Protein AF-A0A8H2SF13-F1 (afdb_monomer_lite)

Organism: Welwitschia mirabilis (NCBI:txid3377)

Sequence (197 aa):
NFRANSLFVLPSNVHLAESEFAAPTFIELIPILMSTTGAFVALAVSIVAQRAFVTSTSGNRLYCFFTKRWFFDQVLNDFLVRPFLRFGYEVSFVILDKGAIEILGPYGISYTLRQLAHMMSQLQSGFVYHYVFAMLLGTTLFVTCLCMWEFRYICWVDYRLCFILIVSSFCMEPSVRGSTGGGLPSVARQATGEAVM

InterPro domains:
  IPR003945 NADH-quinone oxidoreductase, chain 5-like [PTHR42829] (18-143)
  IPR010934 NADH dehydrogenase subunit 5, C-terminal [PF06455] (17-143)

Secondary structure (DSSP, 8-state):
--STTSS---HHHHHHHHHHHTS-HHHHHHHHHHHHHHHHHHHHIIIIIHHHHHHSHHHHHHHHHHHTGGGHHHHHIIIIIHHHHHHHIIIIIIIIIIIIIHHHTHHHHHHHHHHHHHHHHHH----HHHHHHHHHHHHHHHHHHHHHHHHHHHHHHHHHHHHHHHHHHHH-S------------------------

pLDDT: mean 81.36, std 17.38, range [36.56, 97.75]

Structure (mmCIF, N/CA/C/O backbone):
data_AF-A0A8H2SF13-F1
#
_entry.id   AF-A0A8H2SF13-F1
#
loop_
_atom_site.group_PDB
_atom_site.id
_atom_site.type_symbol
_atom_site.label_atom_id
_atom_site.label_alt_id
_atom_site.label_comp_id
_atom_site.label_asym_id
_atom_site.label_entity_id
_atom_site.label_seq_id
_atom_site.pdbx_PDB_ins_code
_atom_site.Cartn_x
_atom_site.Cartn_y
_atom_site.Cartn_z
_atom_site.occupancy
_atom_site.B_iso_or_equiv
_atom_site.auth_seq_id
_atom_site.auth_comp_id
_atom_site.auth_asym_id
_atom_site.auth_atom_id
_atom_site.pdbx_PDB_model_num
ATOM 1 N N . ASN A 1 1 ? -1.771 15.526 74.295 1.00 47.25 1 ASN A N 1
ATOM 2 C CA . ASN A 1 1 ? -1.945 15.509 72.823 1.00 47.25 1 ASN A CA 1
ATOM 3 C C . ASN A 1 1 ? -0.609 15.684 72.109 1.00 47.25 1 ASN A C 1
ATOM 5 O O . ASN A 1 1 ? -0.254 16.793 71.753 1.00 47.25 1 ASN A O 1
ATOM 9 N N . PHE A 1 2 ? 0.147 14.598 71.919 1.00 60.34 2 PHE A N 1
ATOM 10 C CA . PHE A 1 2 ? 1.491 14.628 71.311 1.00 60.34 2 PHE A CA 1
ATOM 11 C C . PHE A 1 2 ? 1.470 14.783 69.774 1.00 60.34 2 PHE A C 1
ATOM 13 O O . PHE A 1 2 ? 2.389 15.350 69.200 1.00 60.34 2 PHE A O 1
ATOM 20 N N . ARG A 1 3 ? 0.397 14.337 69.102 1.00 52.19 3 ARG A N 1
ATOM 21 C CA . ARG A 1 3 ? 0.274 14.359 67.628 1.00 52.19 3 ARG A CA 1
ATOM 22 C C . ARG A 1 3 ? -0.321 15.641 67.032 1.00 52.19 3 ARG A C 1
ATOM 24 O O . ARG A 1 3 ? -0.247 15.828 65.828 1.00 52.19 3 ARG A O 1
ATOM 31 N N . ALA A 1 4 ? -0.917 16.516 67.843 1.00 60.72 4 ALA A N 1
ATOM 32 C CA . ALA A 1 4 ? -1.605 17.707 67.329 1.00 60.72 4 ALA A CA 1
ATOM 33 C C . ALA A 1 4 ? -0.634 18.797 66.833 1.00 60.72 4 ALA A C 1
ATOM 35 O O . ALA A 1 4 ? -0.963 19.524 65.908 1.00 60.72 4 ALA A O 1
ATOM 36 N N . ASN A 1 5 ? 0.577 18.867 67.401 1.00 68.44 5 ASN A N 1
ATOM 37 C CA . ASN A 1 5 ? 1.610 19.840 67.017 1.00 68.44 5 ASN A CA 1
ATOM 38 C C . ASN A 1 5 ? 2.649 19.289 66.023 1.00 68.44 5 ASN A C 1
ATOM 40 O O . ASN A 1 5 ? 3.567 20.013 65.651 1.00 68.44 5 ASN A O 1
ATOM 44 N N . SER A 1 6 ? 2.565 18.014 65.619 1.00 71.25 6 SER A N 1
ATOM 45 C CA . SER A 1 6 ? 3.597 17.394 64.771 1.00 71.25 6 SER A CA 1
ATOM 46 C C . SER A 1 6 ? 3.405 17.643 63.272 1.00 71.25 6 SER A C 1
ATOM 48 O O . SER A 1 6 ? 4.301 17.338 62.492 1.00 71.25 6 SER A O 1
ATOM 50 N N . LEU A 1 7 ? 2.248 18.169 62.857 1.00 69.44 7 LEU A N 1
ATOM 51 C CA . LEU A 1 7 ? 1.954 18.518 61.467 1.00 69.44 7 LEU A CA 1
ATOM 52 C C . LEU A 1 7 ? 1.948 20.041 61.322 1.00 69.44 7 LEU A C 1
ATOM 54 O O . LEU A 1 7 ? 1.006 20.712 61.732 1.00 69.44 7 LEU A O 1
ATOM 58 N N . PHE A 1 8 ? 3.019 20.582 60.744 1.00 75.44 8 PHE A N 1
ATOM 59 C CA . PHE A 1 8 ? 3.106 21.996 60.389 1.00 75.44 8 PHE A CA 1
ATOM 60 C C . PHE A 1 8 ? 2.230 22.267 59.160 1.00 75.44 8 PHE A C 1
ATOM 62 O O . PHE A 1 8 ? 2.541 21.811 58.059 1.00 75.44 8 PHE A O 1
ATOM 69 N N . VAL A 1 9 ? 1.126 22.991 59.345 1.00 75.44 9 VAL A N 1
ATOM 70 C CA . VAL A 1 9 ? 0.238 23.408 58.253 1.00 75.44 9 VAL A CA 1
ATOM 71 C C . VAL A 1 9 ? 0.629 24.820 57.829 1.00 75.44 9 VAL A C 1
ATOM 73 O O . VAL A 1 9 ? 0.609 25.744 58.640 1.00 75.44 9 VAL A O 1
ATOM 76 N N . LEU A 1 10 ? 1.004 24.992 56.557 1.00 78.81 10 LEU A N 1
ATOM 77 C CA . LEU A 1 10 ? 1.272 26.321 56.008 1.00 78.81 10 LEU A CA 1
ATOM 78 C C . LEU A 1 10 ? -0.005 27.186 56.055 1.00 78.81 10 LEU A C 1
ATOM 80 O O . LEU A 1 10 ? -1.087 26.663 55.779 1.00 78.81 10 LEU A O 1
ATOM 84 N N . PRO A 1 11 ? 0.102 28.507 56.299 1.00 77.88 11 PRO A N 1
ATOM 85 C CA . PRO A 1 11 ? -1.049 29.414 56.396 1.00 77.88 11 PRO A CA 1
ATOM 86 C C . PRO A 1 11 ? -1.983 29.380 55.177 1.00 77.88 11 PRO A C 1
ATOM 88 O O . PRO A 1 11 ? -3.186 29.562 55.313 1.00 77.88 11 PRO A O 1
ATOM 91 N N . SER A 1 12 ? -1.446 29.080 53.989 1.00 77.31 12 SER A N 1
ATOM 92 C CA . SER A 1 12 ? -2.217 28.925 52.749 1.00 77.31 12 SER A CA 1
ATOM 93 C C . SER A 1 12 ? -3.228 27.775 52.789 1.00 77.31 12 SER A C 1
ATOM 95 O O . SER A 1 12 ? -4.266 27.845 52.139 1.00 77.31 12 SER A O 1
ATOM 97 N N . ASN A 1 13 ? -2.931 26.712 53.538 1.00 78.12 13 ASN A N 1
ATOM 98 C CA . ASN A 1 13 ? -3.727 25.483 53.555 1.00 78.12 13 ASN A CA 1
ATOM 99 C C . ASN A 1 13 ? -4.843 25.530 54.609 1.00 78.12 13 ASN A C 1
ATOM 101 O O . ASN A 1 13 ? -5.734 24.683 54.593 1.00 78.12 13 ASN A O 1
ATOM 105 N N . VAL A 1 14 ? -4.824 26.530 55.495 1.00 78.00 14 VAL A N 1
ATOM 106 C CA . VAL A 1 14 ? -5.856 26.735 56.521 1.00 78.00 14 VAL A CA 1
ATOM 107 C C . VAL A 1 14 ? -7.205 27.063 55.872 1.00 78.00 14 VAL A C 1
ATOM 109 O O . VAL A 1 14 ? -8.225 26.545 56.306 1.00 78.00 14 VAL A O 1
ATOM 112 N N . HIS A 1 15 ? -7.208 27.801 54.757 1.00 74.19 15 HIS A N 1
ATOM 113 C CA . HIS A 1 15 ? -8.427 28.105 53.996 1.00 74.19 15 HIS A CA 1
ATOM 114 C C . HIS A 1 15 ? -9.094 26.865 53.380 1.00 74.19 15 HIS A C 1
ATOM 116 O O . HIS A 1 15 ? -10.318 26.802 53.301 1.00 74.19 15 HIS A O 1
ATOM 122 N N . LEU A 1 16 ? -8.307 25.867 52.959 1.00 76.69 16 LEU A N 1
ATOM 123 C CA . LEU A 1 16 ? -8.828 24.587 52.463 1.00 76.69 16 LEU A CA 1
ATOM 124 C C . LEU A 1 16 ? -9.469 23.781 53.597 1.00 76.69 16 LEU A C 1
ATOM 126 O O . LEU A 1 16 ? -10.567 23.258 53.424 1.00 76.69 16 LEU A O 1
ATOM 130 N N . ALA A 1 17 ? -8.829 23.744 54.767 1.00 71.56 17 ALA A N 1
ATOM 131 C CA . ALA A 1 17 ? -9.387 23.087 55.944 1.00 71.56 17 ALA A CA 1
ATOM 132 C C . ALA A 1 17 ? -10.677 23.774 56.430 1.00 71.56 17 ALA A C 1
ATOM 134 O O . ALA A 1 17 ? -11.653 23.100 56.726 1.00 71.56 17 ALA A O 1
ATOM 135 N N . GLU A 1 18 ? -10.731 25.108 56.449 1.00 70.56 18 GLU A N 1
ATOM 136 C CA . GLU A 1 18 ? -11.952 25.852 56.793 1.00 70.56 18 GLU A CA 1
ATOM 137 C C . GLU A 1 18 ? -13.074 25.656 55.762 1.00 70.56 18 GLU A C 1
ATOM 139 O O . GLU A 1 18 ? -14.247 25.613 56.133 1.00 70.56 18 GLU A O 1
ATOM 144 N N . SER A 1 19 ? -12.735 25.481 54.479 1.00 72.75 19 SER A N 1
ATOM 145 C CA . SER A 1 19 ? -13.722 25.232 53.421 1.00 72.75 19 SER A CA 1
ATOM 146 C C . SER A 1 19 ? -14.407 23.865 53.524 1.00 72.75 19 SER A C 1
ATOM 148 O O . SER A 1 19 ? -15.560 23.744 53.115 1.00 72.75 19 SER A O 1
ATOM 150 N N . GLU A 1 20 ? -13.742 22.867 54.116 1.00 69.50 20 GLU A N 1
ATOM 151 C CA . GLU A 1 20 ? -14.327 21.551 54.406 1.00 69.50 20 GLU A CA 1
ATOM 152 C C . GLU A 1 20 ? -15.467 21.670 55.431 1.00 69.50 20 GLU A C 1
ATOM 154 O O . GLU A 1 20 ? -16.537 21.111 55.225 1.00 69.50 20 GLU A O 1
ATOM 159 N N . PHE A 1 21 ? -15.289 22.484 56.477 1.00 70.25 21 PHE A N 1
ATOM 160 C CA . PHE A 1 21 ? -16.306 22.700 57.518 1.00 70.25 21 PHE A CA 1
ATOM 161 C C . PHE A 1 21 ? -17.374 23.743 57.152 1.00 70.25 21 PHE A C 1
ATOM 163 O O . PHE A 1 21 ? -18.412 23.817 57.811 1.00 70.25 21 PHE A O 1
ATOM 170 N N . ALA A 1 22 ? -17.130 24.570 56.131 1.00 73.94 22 ALA A N 1
ATOM 171 C CA . ALA A 1 22 ? -18.074 25.580 55.648 1.00 73.94 22 ALA A CA 1
ATOM 172 C C . ALA A 1 22 ? -19.073 25.035 54.611 1.00 73.94 22 ALA A C 1
ATOM 174 O O . ALA A 1 22 ? -20.001 25.748 54.213 1.00 73.94 22 ALA A O 1
ATOM 175 N N . ALA A 1 23 ? -18.891 23.796 54.146 1.00 78.06 23 ALA A N 1
ATOM 176 C CA . ALA A 1 23 ? -19.802 23.180 53.198 1.00 78.06 23 ALA A CA 1
ATOM 177 C C . ALA A 1 23 ? -21.183 22.941 53.843 1.00 78.06 23 ALA A C 1
ATOM 179 O O . ALA A 1 23 ? -21.283 22.522 54.997 1.00 78.06 23 ALA A O 1
ATOM 180 N N . PRO A 1 24 ? -22.287 23.194 53.120 1.00 83.00 24 PRO A N 1
ATOM 181 C CA . PRO A 1 24 ? -23.612 22.886 53.631 1.00 83.00 24 PRO A CA 1
ATOM 182 C C . PRO A 1 24 ? -23.762 21.371 53.816 1.00 83.00 24 PRO A C 1
ATOM 184 O O . PRO A 1 24 ? -23.521 20.595 52.888 1.00 83.00 24 PRO A O 1
ATOM 187 N N . THR A 1 25 ? -24.259 20.966 54.986 1.00 82.69 25 THR A N 1
ATOM 188 C CA . THR A 1 25 ? -24.465 19.561 55.402 1.00 82.69 25 THR A CA 1
ATOM 189 C C . THR A 1 25 ? -25.270 18.722 54.403 1.00 82.69 25 THR A C 1
ATOM 191 O O . THR A 1 25 ? -25.153 17.500 54.354 1.00 82.69 25 THR A O 1
ATOM 194 N N . PHE A 1 26 ? -26.076 19.367 53.555 1.00 86.94 26 PHE A N 1
ATOM 195 C CA . PHE A 1 26 ? -26.804 18.708 52.476 1.00 86.94 26 PHE A CA 1
ATOM 196 C C . PHE A 1 26 ? -25.879 18.029 51.451 1.00 86.94 26 PHE A C 1
ATOM 198 O O . PHE A 1 26 ? -26.185 16.922 51.016 1.00 86.94 26 PHE A O 1
ATOM 205 N N . ILE A 1 27 ? -24.751 18.648 51.078 1.00 88.62 27 ILE A N 1
ATOM 206 C CA . ILE A 1 27 ? -23.830 18.108 50.059 1.00 88.62 27 ILE A CA 1
ATOM 207 C C . ILE A 1 27 ? -23.100 16.872 50.590 1.00 88.62 27 ILE A C 1
ATOM 209 O O . ILE A 1 27 ? -22.914 15.904 49.854 1.00 88.62 27 ILE A O 1
ATOM 213 N N . GLU A 1 28 ? -22.770 16.866 51.879 1.00 85.06 28 GLU A N 1
ATOM 214 C CA . GLU A 1 28 ? -22.164 15.720 52.564 1.00 85.06 28 GLU A CA 1
ATOM 215 C C . GLU A 1 28 ? -23.105 14.508 52.625 1.00 85.06 28 GLU A C 1
ATOM 217 O O . GLU A 1 28 ? -22.655 13.363 52.659 1.00 85.06 28 GLU A O 1
ATOM 222 N N . LEU A 1 29 ? -24.423 14.742 52.588 1.00 91.00 29 LEU A N 1
ATOM 223 C CA . LEU A 1 29 ? -25.434 13.686 52.630 1.00 91.00 29 LEU A CA 1
ATOM 224 C C . LEU A 1 29 ? -25.712 13.057 51.249 1.00 91.00 29 LEU A C 1
ATOM 226 O O . LEU A 1 29 ? -26.198 11.924 51.180 1.00 91.00 29 LEU A O 1
ATOM 230 N N . ILE A 1 30 ? -25.374 13.741 50.145 1.00 93.81 30 ILE A N 1
ATOM 231 C CA . ILE A 1 30 ? -25.624 13.268 48.767 1.00 93.81 30 ILE A CA 1
ATOM 232 C C . ILE A 1 30 ? -24.998 11.887 48.498 1.00 93.81 30 ILE A C 1
ATOM 234 O O . ILE A 1 30 ? -25.721 11.010 48.015 1.00 93.81 30 ILE A O 1
ATOM 238 N N . PRO A 1 31 ? -23.709 11.628 48.808 1.00 94.06 31 PRO A N 1
ATOM 239 C CA . PRO A 1 31 ? -23.085 10.334 48.526 1.00 94.06 31 PRO A CA 1
ATOM 240 C C . PRO A 1 31 ? -23.743 9.183 49.293 1.00 94.06 31 PRO A C 1
ATOM 242 O O . PRO A 1 31 ? -23.898 8.085 48.756 1.00 94.06 31 PRO A O 1
ATOM 245 N N . ILE A 1 32 ? -24.171 9.436 50.535 1.00 96.06 32 ILE A N 1
ATOM 246 C CA . ILE A 1 32 ? -24.800 8.433 51.404 1.00 96.06 32 ILE A CA 1
ATOM 247 C C . ILE A 1 32 ? -26.192 8.081 50.874 1.00 96.06 32 ILE A C 1
ATOM 249 O O . ILE A 1 32 ? -26.520 6.900 50.721 1.00 96.06 32 ILE A O 1
ATOM 253 N N . LEU A 1 33 ? -27.001 9.088 50.533 1.00 96.38 33 LEU A N 1
ATOM 254 C CA . LEU A 1 33 ? -28.324 8.875 49.944 1.00 96.38 33 LEU A CA 1
ATOM 255 C C . LEU A 1 33 ? -28.229 8.177 48.580 1.00 96.38 33 LEU A C 1
ATOM 257 O O . LEU A 1 33 ? -28.977 7.236 48.324 1.00 96.38 33 LEU A O 1
ATOM 261 N N . MET A 1 34 ? -27.280 8.563 47.725 1.00 97.00 34 MET A N 1
ATOM 262 C CA . MET A 1 34 ? -27.074 7.914 46.423 1.00 97.00 34 MET A CA 1
ATOM 263 C C . MET A 1 34 ? -26.613 6.459 46.549 1.00 97.00 34 MET A C 1
ATOM 265 O O . MET A 1 34 ? -27.105 5.590 45.833 1.00 97.00 34 MET A O 1
ATOM 269 N N . SER A 1 35 ? -25.708 6.163 47.483 1.00 97.75 35 SER A N 1
ATOM 270 C CA . SER A 1 35 ? -25.225 4.796 47.701 1.00 97.75 35 SER A CA 1
ATOM 271 C C . SER A 1 35 ? -26.323 3.883 48.257 1.00 97.75 35 SER A C 1
ATOM 273 O O . SER A 1 35 ? -26.556 2.791 47.737 1.00 97.75 35 SER A O 1
ATOM 275 N N . THR A 1 36 ? -27.061 4.348 49.270 1.00 97.25 36 THR A N 1
ATOM 276 C CA . THR A 1 36 ? -28.144 3.570 49.898 1.00 97.25 36 THR A CA 1
ATOM 277 C C . THR A 1 36 ? -29.306 3.315 48.941 1.00 97.25 36 THR A C 1
ATOM 279 O O . THR A 1 36 ? -29.787 2.184 48.847 1.00 97.25 36 THR A O 1
ATOM 282 N N . THR A 1 37 ? -29.720 4.323 48.171 1.00 97.12 37 THR A N 1
ATOM 283 C CA . THR A 1 37 ? -30.754 4.156 47.138 1.00 97.12 37 THR A CA 1
ATOM 284 C C . THR A 1 37 ? -30.284 3.241 46.008 1.00 97.12 37 THR A C 1
ATOM 286 O O . THR A 1 37 ? -31.026 2.344 45.610 1.00 97.12 37 THR A O 1
ATOM 289 N N . GLY A 1 38 ? -29.038 3.380 45.543 1.00 96.88 38 GLY A N 1
ATOM 290 C CA . GLY A 1 38 ? -28.445 2.492 44.541 1.00 96.88 38 GLY A CA 1
ATOM 291 C C . GLY A 1 38 ? -28.399 1.028 44.992 1.00 96.88 38 GLY A C 1
ATOM 292 O O . GLY A 1 38 ? -28.782 0.136 44.233 1.00 96.88 38 GLY A O 1
ATOM 293 N N . ALA A 1 39 ? -28.010 0.776 46.245 1.00 96.25 39 ALA A N 1
ATOM 294 C CA . ALA A 1 39 ? -28.005 -0.563 46.833 1.00 96.25 39 ALA A CA 1
ATOM 295 C C . ALA A 1 39 ? -29.418 -1.161 46.918 1.00 96.25 39 ALA A C 1
ATOM 297 O O . ALA A 1 39 ? -29.625 -2.320 46.552 1.00 96.25 39 ALA A O 1
ATOM 298 N N . PHE A 1 40 ? -30.405 -0.363 47.339 1.00 95.31 40 PHE A N 1
ATOM 299 C CA . PHE A 1 40 ? -31.801 -0.793 47.388 1.00 95.31 40 PHE A CA 1
ATOM 300 C C . PHE A 1 40 ? -32.335 -1.162 45.995 1.00 95.31 40 PHE A C 1
ATOM 302 O O . PHE A 1 40 ? -32.946 -2.217 45.826 1.00 95.31 40 PHE A O 1
ATOM 309 N N . VAL A 1 41 ? -32.040 -0.347 44.974 1.00 92.62 41 VAL A N 1
ATOM 310 C CA . VAL A 1 41 ? -32.424 -0.621 43.579 1.00 92.62 41 VAL A CA 1
ATOM 311 C C . VAL A 1 41 ? -31.753 -1.892 43.052 1.00 92.62 41 VAL A C 1
ATOM 313 O O . VAL A 1 41 ? -32.423 -2.721 42.438 1.00 92.62 41 VAL A O 1
ATOM 316 N N . ALA A 1 42 ? -30.460 -2.094 43.313 1.00 92.12 42 ALA A N 1
ATOM 317 C CA . ALA A 1 42 ? -29.738 -3.289 42.872 1.00 92.12 42 ALA A CA 1
ATOM 318 C C . ALA A 1 42 ? -30.337 -4.581 43.463 1.00 92.12 42 ALA A C 1
ATOM 320 O O . ALA A 1 42 ? -30.535 -5.571 42.748 1.00 92.12 42 ALA A O 1
ATOM 321 N N . LEU A 1 43 ? -30.693 -4.563 44.751 1.00 91.00 43 LEU A N 1
ATOM 322 C CA . LEU A 1 43 ? -31.370 -5.685 45.406 1.00 91.00 43 LEU A CA 1
ATOM 323 C C . LEU A 1 43 ? -32.776 -5.911 44.833 1.00 91.00 43 LEU A C 1
ATOM 325 O O . LEU A 1 43 ? -33.125 -7.042 44.501 1.00 91.00 43 LEU A O 1
ATOM 329 N N . ALA A 1 44 ? -33.560 -4.851 44.628 1.00 89.31 44 ALA A N 1
ATOM 330 C CA . ALA A 1 44 ? -34.892 -4.965 44.034 1.00 89.31 44 ALA A CA 1
ATOM 331 C C . ALA A 1 44 ? -34.849 -5.578 42.619 1.00 89.31 44 ALA A C 1
ATOM 333 O O . ALA A 1 44 ? -35.630 -6.478 42.307 1.00 89.31 44 ALA A O 1
ATOM 334 N N . VAL A 1 45 ? -33.910 -5.141 41.770 1.00 86.12 45 VAL A N 1
ATOM 335 C CA . VAL A 1 45 ? -33.767 -5.637 40.389 1.00 86.12 45 VAL A CA 1
ATOM 336 C C . VAL A 1 45 ? -33.303 -7.094 40.350 1.00 86.12 45 VAL A C 1
ATOM 338 O O . VAL A 1 45 ? -33.858 -7.879 39.576 1.00 86.12 45 VAL A O 1
ATOM 341 N N . SER A 1 46 ? -32.330 -7.470 41.184 1.00 85.31 46 SER A N 1
ATOM 342 C CA . SER A 1 46 ? -31.803 -8.844 41.227 1.00 85.31 46 SER A CA 1
ATOM 343 C C . SER A 1 46 ? -32.833 -9.866 41.719 1.00 85.31 46 SER A C 1
ATOM 345 O O . SER A 1 46 ? -32.881 -10.980 41.203 1.00 85.31 46 SER A O 1
ATOM 347 N N . ILE A 1 47 ? -33.708 -9.485 42.655 1.00 84.88 47 ILE A N 1
ATOM 348 C CA . ILE A 1 47 ? -34.734 -10.383 43.202 1.00 84.88 47 ILE A CA 1
ATOM 349 C C . ILE A 1 47 ? -35.989 -10.425 42.312 1.00 84.88 47 ILE A C 1
ATOM 351 O O . ILE A 1 47 ? -36.512 -11.505 42.041 1.00 84.88 47 ILE A O 1
ATOM 355 N N . VAL A 1 48 ? -36.490 -9.273 41.847 1.00 74.69 48 VAL A N 1
ATOM 356 C CA . VAL A 1 48 ? -37.826 -9.169 41.222 1.00 74.69 48 VAL A CA 1
ATOM 357 C C 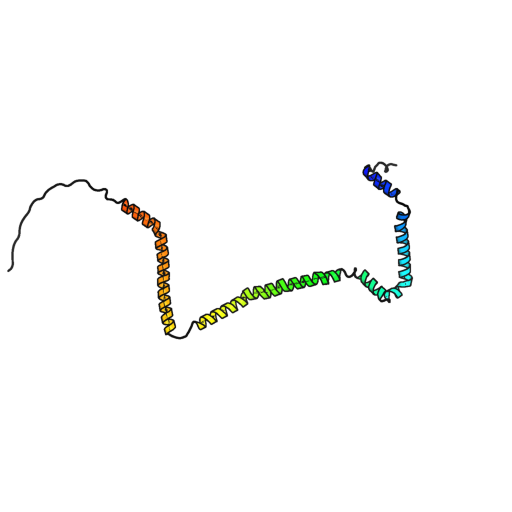. VAL A 1 48 ? -37.773 -9.164 39.692 1.00 74.69 48 VAL A C 1
ATOM 359 O O . VAL A 1 48 ? -38.615 -9.776 39.035 1.00 74.69 48 VAL A O 1
ATOM 362 N N . ALA A 1 49 ? -36.799 -8.477 39.095 1.00 70.25 49 ALA A N 1
ATOM 363 C CA . ALA A 1 49 ? -36.860 -8.095 37.682 1.00 70.25 49 ALA A CA 1
ATOM 364 C C . ALA A 1 49 ? -35.938 -8.908 36.761 1.00 70.25 49 ALA A C 1
ATOM 366 O O . ALA A 1 49 ? -35.999 -8.742 35.540 1.00 70.25 49 ALA A O 1
ATOM 367 N N . GLN A 1 50 ? -35.121 -9.817 37.302 1.00 70.69 50 GLN A N 1
ATOM 368 C CA . GLN A 1 50 ? -34.083 -10.510 36.534 1.00 70.69 50 GLN A CA 1
ATOM 369 C C . GLN A 1 50 ? -34.631 -11.274 35.316 1.00 70.69 50 GLN A C 1
ATOM 371 O O . GLN A 1 50 ? -34.039 -11.228 34.241 1.00 70.69 50 GLN A O 1
ATOM 376 N N . ARG A 1 51 ? -35.799 -11.920 35.432 1.00 67.19 51 ARG A N 1
ATOM 377 C CA . ARG A 1 51 ? -36.418 -12.645 34.303 1.00 67.19 51 ARG A CA 1
ATOM 378 C C . ARG A 1 51 ? -37.111 -11.724 33.295 1.00 67.19 51 ARG A C 1
ATOM 380 O O . ARG A 1 51 ? -37.040 -11.973 32.093 1.00 67.19 51 ARG A O 1
ATOM 387 N N . ALA A 1 52 ? -37.755 -10.656 33.761 1.00 71.81 52 ALA A N 1
ATOM 388 C CA . ALA A 1 52 ? -38.466 -9.712 32.897 1.00 71.81 52 ALA A CA 1
ATOM 389 C C . ALA A 1 52 ? -37.498 -8.846 32.071 1.00 71.81 52 ALA A C 1
ATOM 391 O O . ALA A 1 52 ? -37.734 -8.582 30.894 1.00 71.81 52 ALA A O 1
ATOM 392 N N . PHE A 1 53 ? -36.368 -8.445 32.660 1.00 72.62 53 PHE A N 1
ATOM 393 C CA . PHE A 1 53 ? -35.405 -7.577 31.988 1.00 72.62 53 PHE A CA 1
ATOM 394 C C . PHE A 1 53 ? -34.626 -8.313 30.888 1.00 72.62 53 PHE A C 1
ATOM 396 O O . PHE A 1 53 ? -34.437 -7.763 29.804 1.00 72.62 53 PHE A O 1
ATOM 403 N N . VAL A 1 54 ? -34.252 -9.577 31.131 1.00 72.38 54 VAL A N 1
ATOM 404 C CA . VAL A 1 54 ? -33.535 -10.428 30.160 1.00 72.38 54 VAL A CA 1
ATOM 405 C C . VAL A 1 54 ? -34.413 -10.806 28.963 1.00 72.38 54 VAL A C 1
ATOM 407 O O . VAL A 1 54 ? -33.917 -10.900 27.843 1.00 72.38 54 VAL A O 1
ATOM 410 N N . THR A 1 55 ? -35.715 -11.007 29.177 1.00 77.25 55 THR A N 1
ATOM 411 C CA . THR A 1 55 ? -36.657 -11.371 28.103 1.00 77.25 55 THR A CA 1
ATOM 412 C C . THR A 1 55 ? -37.092 -10.175 27.259 1.00 77.25 55 THR A C 1
ATOM 414 O O . THR A 1 55 ? -37.474 -10.341 26.101 1.00 77.25 55 THR A O 1
ATOM 417 N N . SER A 1 56 ? -36.998 -8.958 27.799 1.00 86.50 56 SER A N 1
ATOM 418 C CA . SER A 1 56 ? -37.295 -7.739 27.051 1.00 86.50 56 SER A CA 1
ATOM 419 C C . SER A 1 56 ? -36.214 -7.426 26.006 1.00 86.50 56 SER A C 1
ATOM 421 O O . SER A 1 56 ? -35.012 -7.494 26.270 1.00 86.50 56 SER A O 1
ATOM 423 N N . THR A 1 57 ? -36.631 -7.012 24.808 1.00 88.56 57 THR A N 1
ATOM 424 C CA . THR A 1 57 ? -35.712 -6.641 23.716 1.00 88.56 57 THR A CA 1
ATOM 425 C C . THR A 1 57 ? -34.845 -5.430 24.075 1.00 88.56 57 THR A C 1
ATOM 427 O O . THR A 1 57 ? -33.643 -5.422 23.804 1.00 88.56 57 THR A O 1
ATOM 430 N N . SER A 1 58 ? -35.432 -4.426 24.730 1.00 88.19 58 SER A N 1
ATOM 431 C CA . SER A 1 58 ? -34.732 -3.221 25.188 1.00 88.19 58 SER A CA 1
ATOM 432 C C . SER A 1 58 ? -33.724 -3.522 26.299 1.00 88.19 58 SER A C 1
ATOM 434 O O . SER A 1 58 ? -32.591 -3.044 26.237 1.00 88.19 58 SER A O 1
ATOM 436 N N . GLY A 1 59 ? -34.101 -4.350 27.280 1.00 87.38 59 GLY A N 1
ATOM 437 C CA . GLY A 1 59 ? -33.217 -4.751 28.373 1.00 87.38 59 GLY A CA 1
ATOM 438 C C . GLY A 1 59 ? -32.032 -5.572 27.878 1.00 87.38 59 GLY A C 1
ATOM 439 O O . GLY A 1 59 ? -30.898 -5.288 28.255 1.00 87.38 59 GLY A O 1
ATOM 440 N N . ASN A 1 60 ? -32.257 -6.497 26.941 1.00 87.25 60 ASN A N 1
ATOM 441 C CA . ASN A 1 60 ? -31.175 -7.255 26.314 1.00 87.25 60 ASN A CA 1
ATOM 442 C C . ASN A 1 60 ? -30.218 -6.358 25.502 1.00 87.25 60 ASN A C 1
ATOM 444 O O . ASN A 1 60 ? -29.003 -6.551 25.532 1.00 87.25 60 ASN A O 1
ATOM 448 N N . ARG A 1 61 ? -30.733 -5.329 24.812 1.00 90.38 61 ARG A N 1
ATOM 449 C CA . ARG A 1 61 ? -29.896 -4.370 24.070 1.00 90.38 61 ARG A CA 1
ATOM 450 C C . ARG A 1 61 ? -29.010 -3.542 25.006 1.00 90.38 61 ARG A C 1
ATOM 452 O O . ARG A 1 61 ? -27.817 -3.413 24.737 1.00 90.38 61 ARG A O 1
ATOM 459 N N . LEU A 1 62 ? -29.567 -3.026 26.103 1.00 89.69 62 LEU A N 1
ATOM 460 C CA . LEU A 1 62 ? -28.809 -2.304 27.133 1.00 89.69 62 LEU A CA 1
ATOM 461 C C . LEU A 1 62 ? -27.796 -3.217 27.828 1.00 89.69 62 LEU A C 1
ATOM 463 O O . LEU A 1 62 ? -26.645 -2.833 28.012 1.00 89.69 62 LEU A O 1
ATOM 467 N N . TYR A 1 63 ? -28.195 -4.447 28.150 1.00 88.62 63 TYR A N 1
ATOM 468 C CA . TYR A 1 63 ? -27.304 -5.447 28.726 1.00 88.62 63 TYR A CA 1
ATOM 469 C C . TYR A 1 63 ? -26.106 -5.710 27.807 1.00 88.62 63 TYR A C 1
ATOM 471 O O . TYR A 1 63 ? -24.963 -5.530 28.216 1.00 88.62 63 TYR A O 1
ATOM 479 N N . CYS A 1 64 ? -26.351 -6.013 26.530 1.00 89.94 64 CYS A N 1
ATOM 480 C CA . CYS A 1 64 ? -25.291 -6.208 25.543 1.00 89.94 64 CYS A CA 1
ATOM 481 C C . CYS A 1 64 ? -24.381 -4.979 25.393 1.00 89.94 64 CYS A C 1
ATOM 483 O O . CYS A 1 64 ? -23.172 -5.141 25.247 1.00 89.94 64 CYS A O 1
ATOM 485 N N . PHE A 1 65 ? -24.939 -3.768 25.446 1.00 92.69 65 PHE A N 1
ATOM 486 C CA . PHE A 1 65 ? -24.183 -2.518 25.377 1.00 92.69 65 PHE A CA 1
ATOM 487 C C . PHE A 1 65 ? -23.183 -2.371 26.531 1.00 92.69 65 PHE A C 1
ATOM 489 O O . PHE A 1 65 ? -21.998 -2.137 26.285 1.00 92.69 65 PHE A O 1
ATOM 496 N N . PHE A 1 66 ? -23.628 -2.558 27.776 1.00 89.62 66 PHE A N 1
ATOM 497 C CA . PHE A 1 66 ? -22.751 -2.449 28.945 1.00 89.62 66 PHE A CA 1
ATOM 498 C C . PHE A 1 66 ? -21.792 -3.644 29.066 1.00 89.62 66 PHE A C 1
ATOM 500 O O . PHE A 1 66 ? -20.626 -3.455 29.408 1.00 89.62 66 PHE A O 1
ATOM 507 N N . THR A 1 67 ? -22.227 -4.859 28.711 1.00 90.44 67 THR A N 1
ATOM 508 C CA . THR A 1 67 ? -21.378 -6.063 28.728 1.00 90.44 67 THR A CA 1
ATOM 509 C C . THR A 1 67 ? -20.255 -5.995 27.697 1.00 90.44 67 THR A C 1
ATOM 511 O O . THR A 1 67 ? -19.128 -6.381 27.994 1.00 90.44 67 THR A O 1
ATOM 514 N N . LYS A 1 68 ? -20.519 -5.479 26.491 1.00 89.81 68 LYS A N 1
ATOM 515 C CA . LYS A 1 68 ? -19.515 -5.380 25.418 1.00 89.81 68 LYS A CA 1
ATOM 516 C C . LYS A 1 68 ? -18.663 -4.111 25.490 1.00 89.81 68 LYS A C 1
ATOM 518 O O . LYS A 1 68 ? -18.163 -3.673 24.459 1.00 89.81 68 LYS A O 1
ATOM 523 N N . ARG A 1 69 ? -18.510 -3.500 26.675 1.00 91.12 69 ARG A N 1
ATOM 524 C CA . ARG A 1 69 ? -17.731 -2.260 26.879 1.00 91.12 69 ARG A CA 1
ATOM 525 C C . ARG A 1 69 ? -18.092 -1.179 25.851 1.00 91.12 69 ARG A C 1
ATOM 527 O O . ARG A 1 69 ? -17.221 -0.624 25.185 1.00 91.12 69 ARG A O 1
ATOM 534 N N . TRP A 1 70 ? -19.391 -0.943 25.662 1.00 91.06 70 TRP A N 1
ATOM 535 C CA . TRP A 1 70 ? -19.909 0.019 24.685 1.00 91.06 70 TRP A CA 1
ATOM 536 C C . TRP A 1 70 ? -19.459 -0.248 23.229 1.00 91.06 70 TRP A C 1
ATOM 538 O O . TRP A 1 70 ? -19.417 0.654 22.401 1.00 91.06 70 TRP A O 1
ATOM 548 N N . PHE A 1 71 ? -19.123 -1.492 22.876 1.00 94.12 71 PHE A N 1
ATOM 549 C CA . PHE A 1 71 ? -18.634 -1.857 21.538 1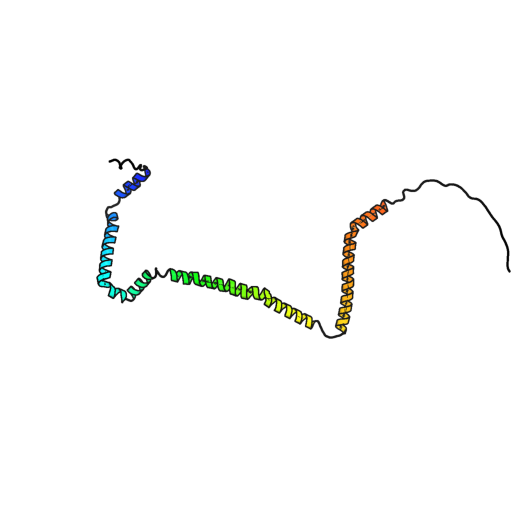.00 94.12 71 PHE A CA 1
ATOM 550 C C . PHE A 1 71 ? -17.397 -1.064 21.083 1.00 94.12 71 PHE A C 1
ATOM 552 O O . PHE A 1 71 ? -17.092 -1.048 19.890 1.00 94.12 71 PHE A O 1
ATOM 559 N N . PHE A 1 72 ? -16.669 -0.432 22.009 1.00 95.00 72 PHE A N 1
ATOM 560 C CA . PHE A 1 72 ? -15.545 0.437 21.673 1.00 95.00 72 PHE A CA 1
ATOM 561 C C . PHE A 1 72 ? -14.481 -0.309 20.858 1.00 95.00 72 PHE A C 1
ATOM 563 O O . PHE A 1 72 ? -14.030 0.187 19.829 1.00 95.00 72 PHE A O 1
ATOM 570 N N . ASP A 1 73 ? -14.181 -1.550 21.247 1.00 94.12 73 ASP A N 1
ATOM 571 C CA . ASP A 1 73 ? -13.227 -2.413 20.545 1.00 94.12 73 ASP A CA 1
ATOM 572 C C . ASP A 1 73 ? -13.663 -2.708 19.100 1.00 94.12 73 ASP A C 1
ATOM 574 O O . ASP A 1 73 ? -12.845 -2.704 18.180 1.00 94.12 73 ASP A O 1
ATOM 578 N N . GLN A 1 74 ? -14.962 -2.928 18.875 1.00 94.75 74 GLN A N 1
ATOM 579 C CA . GLN A 1 74 ? -15.491 -3.205 17.541 1.00 94.75 74 GLN A CA 1
ATOM 580 C C . GLN A 1 74 ? -15.470 -1.953 16.664 1.00 94.75 74 GLN A C 1
ATOM 582 O O . GLN A 1 74 ? -15.050 -2.024 15.511 1.00 94.75 74 GLN A O 1
ATOM 587 N N . VAL A 1 75 ? -15.875 -0.806 17.213 1.00 96.00 75 VAL A N 1
ATOM 588 C CA . VAL A 1 75 ? -15.827 0.476 16.502 1.00 96.00 75 VAL A CA 1
ATOM 589 C C . VAL A 1 75 ? -14.387 0.804 16.119 1.00 96.00 75 VAL A C 1
ATOM 591 O O . VAL A 1 75 ? -14.127 1.110 14.961 1.00 96.00 75 VAL A O 1
ATOM 594 N N . LEU A 1 76 ? -13.433 0.669 17.042 1.00 96.31 76 LEU A N 1
ATOM 595 C CA . LEU A 1 76 ? -12.019 0.912 16.765 1.00 96.31 76 LEU A CA 1
ATOM 596 C C . LEU A 1 76 ? -11.490 -0.027 15.673 1.00 96.31 76 LEU A C 1
ATOM 598 O O . LEU A 1 76 ? -10.822 0.407 14.734 1.00 96.31 76 LEU A O 1
ATOM 602 N N . ASN A 1 77 ? -11.813 -1.315 15.763 1.00 96.44 77 ASN A N 1
ATOM 603 C CA . ASN A 1 77 ? -11.367 -2.288 14.779 1.00 96.44 77 ASN A CA 1
ATOM 604 C C . ASN A 1 77 ? -11.946 -2.004 13.384 1.00 96.44 77 ASN A C 1
ATOM 606 O O . ASN A 1 77 ? -11.226 -2.047 12.387 1.00 96.44 77 ASN A O 1
ATOM 610 N N . ASP A 1 78 ? -13.235 -1.689 13.305 1.00 96.81 78 ASP A N 1
ATOM 611 C CA . ASP A 1 78 ? -13.923 -1.510 12.031 1.00 96.81 78 ASP A CA 1
ATOM 612 C C . ASP A 1 78 ? -13.613 -0.143 11.388 1.00 96.81 78 ASP A C 1
ATOM 614 O O . ASP A 1 78 ? -13.430 -0.085 10.172 1.00 96.81 78 ASP A O 1
ATOM 618 N N . PHE A 1 79 ? -13.481 0.930 12.179 1.00 96.62 79 PHE A N 1
ATOM 619 C CA . PHE A 1 79 ? -13.214 2.288 11.679 1.00 96.62 79 PHE A CA 1
ATOM 620 C C . PHE A 1 79 ? -11.735 2.644 11.541 1.00 96.62 79 PHE A C 1
ATOM 622 O O . PHE A 1 79 ? -11.409 3.489 10.713 1.00 96.62 79 PHE A O 1
ATOM 629 N N . LEU A 1 80 ? -10.840 2.050 12.333 1.00 97.00 80 LEU A N 1
ATOM 630 C CA . LEU A 1 80 ? -9.407 2.352 12.266 1.00 97.00 80 LEU A CA 1
ATOM 631 C C . LEU A 1 80 ? -8.630 1.157 11.722 1.00 97.00 80 LEU A C 1
ATOM 633 O O . LEU A 1 80 ? -8.025 1.247 10.659 1.00 97.00 80 LEU A O 1
ATOM 637 N N . VAL A 1 81 ? -8.674 0.011 12.398 1.00 97.75 81 VAL A N 1
ATOM 638 C CA . VAL A 1 81 ? -7.755 -1.099 12.086 1.00 97.75 81 VAL A CA 1
ATOM 639 C C . VAL A 1 81 ? -7.967 -1.642 10.670 1.00 97.75 81 VAL A C 1
ATOM 641 O O . VAL A 1 81 ? -7.020 -1.720 9.887 1.00 97.75 81 VAL A O 1
ATOM 644 N N . ARG A 1 82 ? -9.206 -1.977 10.294 1.00 97.44 82 ARG A N 1
ATOM 645 C CA . ARG A 1 82 ? -9.517 -2.514 8.959 1.00 97.44 82 ARG A CA 1
ATOM 646 C C . ARG A 1 82 ? -9.130 -1.583 7.804 1.00 97.44 82 ARG A C 1
ATOM 648 O O . ARG A 1 82 ? -8.496 -2.080 6.872 1.00 97.44 82 ARG A O 1
ATOM 655 N N . PRO A 1 83 ? -9.500 -0.287 7.790 1.00 97.00 83 PRO A N 1
ATOM 656 C CA . PRO A 1 83 ? -9.107 0.594 6.694 1.00 97.00 83 PRO A CA 1
ATOM 657 C C . PRO A 1 83 ? -7.596 0.815 6.638 1.00 97.00 83 PRO A C 1
ATOM 659 O O . PRO A 1 83 ? -7.050 0.805 5.539 1.00 97.00 83 PRO A O 1
ATOM 662 N N . PHE A 1 84 ? -6.902 0.915 7.778 1.00 97.19 84 PHE A N 1
ATOM 663 C CA . PHE A 1 84 ? -5.439 1.010 7.787 1.00 97.19 84 PHE A CA 1
ATOM 664 C C . PHE A 1 84 ? -4.770 -0.239 7.202 1.00 97.19 84 PHE A C 1
ATOM 666 O O . PHE A 1 84 ? -3.853 -0.118 6.391 1.00 97.19 84 PHE A O 1
ATOM 673 N N . LEU A 1 85 ? -5.253 -1.436 7.547 1.00 97.25 85 LEU A N 1
ATOM 674 C CA . LEU A 1 85 ? -4.741 -2.687 6.978 1.00 97.25 85 LEU A CA 1
ATOM 675 C C . LEU A 1 85 ? -4.980 -2.772 5.467 1.00 97.25 85 LEU A C 1
ATOM 677 O O . LEU A 1 85 ? -4.081 -3.159 4.725 1.00 97.25 85 LEU A O 1
ATOM 681 N N . ARG A 1 86 ? -6.173 -2.383 5.001 1.00 97.06 86 ARG A N 1
ATOM 682 C CA . ARG A 1 86 ? -6.484 -2.338 3.564 1.00 97.06 86 ARG A CA 1
ATOM 683 C C . ARG A 1 86 ? -5.604 -1.337 2.832 1.00 97.06 86 ARG A C 1
ATOM 685 O O . ARG A 1 86 ? -5.046 -1.675 1.800 1.00 97.06 86 ARG A O 1
ATOM 692 N N . PHE A 1 87 ? -5.439 -0.141 3.386 1.00 97.12 87 PHE A N 1
ATOM 693 C CA . PHE A 1 87 ? -4.562 0.874 2.816 1.00 97.12 87 PHE A CA 1
ATOM 694 C C . PHE A 1 87 ? -3.119 0.369 2.698 1.00 97.12 87 PHE A C 1
ATOM 696 O O . PHE A 1 87 ? -2.518 0.478 1.633 1.00 97.12 87 PHE A O 1
ATOM 703 N N . GLY A 1 88 ? -2.585 -0.248 3.757 1.00 95.88 88 GLY A N 1
ATOM 704 C CA . GLY A 1 88 ? -1.246 -0.835 3.734 1.00 95.88 88 GLY A CA 1
ATOM 705 C C . GLY A 1 88 ? -1.094 -1.941 2.686 1.00 95.88 88 GLY A C 1
ATOM 706 O O . GLY A 1 88 ? -0.080 -1.987 1.996 1.00 95.88 88 GLY A O 1
ATOM 707 N N . TYR A 1 89 ? -2.104 -2.798 2.525 1.00 96.75 89 TYR A N 1
ATOM 708 C CA . TYR A 1 89 ? -2.101 -3.852 1.508 1.00 96.75 89 TYR A CA 1
ATOM 709 C C . TYR A 1 89 ? -2.123 -3.288 0.079 1.00 96.75 89 TYR A C 1
ATOM 711 O O . TYR A 1 89 ? -1.275 -3.642 -0.738 1.00 96.75 89 TYR A O 1
ATOM 719 N N . GLU A 1 90 ? -3.056 -2.386 -0.220 1.00 97.06 90 GLU A N 1
ATOM 720 C CA . GLU A 1 90 ? -3.206 -1.829 -1.568 1.00 97.06 90 GLU A CA 1
ATOM 721 C C . GLU A 1 90 ? -1.974 -1.013 -1.980 1.00 97.06 90 GLU A C 1
ATOM 723 O O . GLU A 1 90 ? -1.441 -1.188 -3.074 1.00 97.06 90 GLU A O 1
ATOM 728 N N . VAL A 1 91 ? -1.461 -0.157 -1.092 1.00 95.69 91 VAL A N 1
ATOM 729 C CA . VAL A 1 91 ? -0.333 0.724 -1.423 1.00 95.69 91 VAL A CA 1
ATOM 730 C C . VAL A 1 91 ? 0.988 -0.035 -1.448 1.00 95.69 91 VAL A C 1
ATOM 732 O O . VAL A 1 91 ? 1.701 -0.005 -2.451 1.00 95.69 91 VAL A O 1
ATOM 735 N N . SER A 1 92 ? 1.332 -0.721 -0.359 1.00 94.31 92 SER A N 1
ATOM 736 C CA . SER A 1 92 ? 2.668 -1.306 -0.227 1.00 94.31 92 SER A CA 1
ATOM 737 C C . SER A 1 92 ? 2.832 -2.591 -1.022 1.00 94.31 92 SER A C 1
ATOM 739 O O . SER A 1 92 ? 3.933 -2.878 -1.472 1.00 94.31 92 SER A O 1
ATOM 741 N N . PHE A 1 93 ? 1.778 -3.390 -1.184 1.00 93.06 93 PHE A N 1
ATOM 742 C CA . PHE A 1 93 ? 1.911 -4.691 -1.836 1.00 93.06 93 PHE A CA 1
ATOM 743 C C . PHE A 1 93 ? 1.415 -4.667 -3.279 1.00 93.06 93 PHE A C 1
ATOM 745 O O . PHE A 1 93 ? 2.137 -5.073 -4.188 1.00 93.06 93 PHE A O 1
ATOM 752 N N . VAL A 1 94 ? 0.196 -4.181 -3.515 1.00 94.25 94 VAL A N 1
ATOM 753 C CA . VAL A 1 94 ? -0.385 -4.211 -4.865 1.00 94.25 94 VAL A CA 1
ATOM 754 C C . VAL A 1 94 ? 0.268 -3.164 -5.763 1.00 94.25 94 VAL A C 1
ATOM 756 O O . VAL A 1 94 ? 0.749 -3.502 -6.841 1.00 94.25 94 VAL A O 1
ATOM 759 N N . ILE A 1 95 ? 0.316 -1.904 -5.328 1.00 95.44 95 ILE A N 1
ATOM 760 C CA . ILE A 1 95 ? 0.838 -0.812 -6.159 1.00 95.44 95 ILE A CA 1
ATOM 761 C C . ILE A 1 95 ? 2.365 -0.869 -6.259 1.00 95.44 95 ILE A C 1
ATOM 763 O O . ILE A 1 95 ? 2.912 -0.740 -7.354 1.00 95.44 95 ILE A O 1
ATOM 767 N N . LEU A 1 96 ? 3.063 -1.046 -5.136 1.00 95.81 96 LEU A N 1
ATOM 768 C CA . LEU A 1 96 ? 4.523 -0.978 -5.129 1.00 95.81 96 LEU A CA 1
ATOM 769 C C . LEU A 1 96 ? 5.166 -2.261 -5.676 1.00 95.81 96 LEU A C 1
ATOM 771 O O . LEU A 1 96 ? 5.877 -2.198 -6.673 1.00 95.81 96 LEU A O 1
ATOM 775 N N . ASP A 1 97 ? 4.923 -3.407 -5.039 1.00 92.00 97 ASP A N 1
ATOM 776 C CA . ASP A 1 97 ? 5.637 -4.652 -5.349 1.00 92.00 97 ASP A CA 1
ATOM 777 C C . ASP A 1 97 ? 5.145 -5.272 -6.666 1.00 92.00 97 ASP A C 1
ATOM 779 O O . ASP A 1 97 ? 5.874 -5.340 -7.656 1.00 92.00 97 ASP A O 1
ATOM 783 N N . LYS A 1 98 ? 3.852 -5.602 -6.742 1.00 92.56 98 LYS A N 1
ATOM 784 C CA . LYS A 1 98 ? 3.258 -6.171 -7.965 1.00 92.56 98 LYS A CA 1
ATOM 785 C C . LYS A 1 98 ? 3.120 -5.176 -9.117 1.00 92.56 98 LYS A C 1
ATOM 787 O O . LYS A 1 98 ? 2.990 -5.577 -10.266 1.00 92.56 98 LYS A O 1
ATOM 792 N N . GLY A 1 99 ? 3.078 -3.881 -8.823 1.00 94.06 99 GLY A N 1
ATOM 793 C CA . GLY A 1 99 ? 2.956 -2.841 -9.838 1.00 94.06 99 GLY A CA 1
ATOM 794 C C . GLY A 1 99 ? 4.321 -2.313 -10.251 1.00 94.06 99 GLY A C 1
ATOM 795 O O . GLY A 1 99 ? 4.885 -2.709 -11.271 1.00 94.06 99 GLY A O 1
ATOM 796 N N . ALA A 1 100 ? 4.845 -1.377 -9.464 1.00 94.62 100 ALA A N 1
ATOM 797 C CA . ALA A 1 100 ? 6.031 -0.612 -9.825 1.00 94.62 100 ALA A CA 1
ATOM 798 C C . ALA A 1 100 ? 7.282 -1.488 -10.000 1.00 94.62 100 ALA A C 1
ATOM 800 O O . ALA A 1 100 ? 7.993 -1.322 -10.993 1.00 94.62 100 ALA A O 1
ATOM 801 N N . ILE A 1 101 ? 7.549 -2.419 -9.077 1.00 94.44 101 ILE A N 1
ATOM 802 C CA . ILE A 1 101 ? 8.755 -3.260 -9.127 1.00 94.44 101 ILE A CA 1
ATOM 803 C C . ILE A 1 101 ? 8.681 -4.251 -10.289 1.00 94.44 101 ILE A C 1
ATOM 805 O O . ILE A 1 101 ? 9.666 -4.410 -11.006 1.00 94.44 101 ILE A O 1
ATOM 809 N N . GLU A 1 102 ? 7.533 -4.880 -10.533 1.00 94.62 102 GLU A N 1
ATOM 810 C CA . GLU A 1 102 ? 7.389 -5.820 -11.650 1.00 94.62 102 GLU A CA 1
ATOM 811 C C . GLU A 1 102 ? 7.534 -5.121 -13.012 1.00 94.62 102 GLU A C 1
ATOM 813 O O . GLU A 1 102 ? 8.275 -5.598 -13.880 1.00 94.62 102 GLU A O 1
ATOM 818 N N . ILE A 1 103 ? 6.902 -3.950 -13.173 1.00 94.44 103 ILE A N 1
ATOM 819 C CA . ILE A 1 103 ? 6.988 -3.143 -14.397 1.00 94.44 103 ILE A CA 1
ATOM 820 C C . ILE A 1 103 ? 8.413 -2.637 -14.625 1.00 94.44 103 ILE A C 1
ATOM 822 O O . ILE A 1 103 ? 8.886 -2.696 -15.753 1.00 94.44 103 ILE A O 1
ATOM 826 N N . LEU A 1 104 ? 9.115 -2.149 -13.600 1.00 95.31 104 LEU A N 1
ATOM 827 C CA . LEU A 1 104 ? 10.494 -1.664 -13.756 1.00 95.31 104 LEU A CA 1
ATOM 828 C C . LEU A 1 104 ? 11.530 -2.792 -13.817 1.00 95.31 104 LEU A C 1
ATOM 830 O O . LEU A 1 104 ? 12.630 -2.589 -14.327 1.00 95.31 104 LEU A O 1
ATOM 834 N N . GLY A 1 105 ? 11.200 -3.963 -13.284 1.00 93.38 105 GLY A N 1
ATOM 835 C CA . GLY A 1 105 ? 12.083 -5.112 -13.216 1.00 93.38 105 GLY A CA 1
ATOM 836 C C . GLY A 1 105 ? 11.928 -6.030 -14.432 1.00 93.38 105 GLY A C 1
ATOM 837 O O . GLY A 1 105 ? 12.092 -5.597 -15.576 1.00 93.38 105 GLY A O 1
ATOM 838 N N . PRO A 1 106 ? 11.653 -7.327 -14.223 1.00 92.50 106 PRO A N 1
ATOM 839 C CA . PRO A 1 106 ? 11.781 -8.335 -15.272 1.00 92.50 106 PRO A CA 1
ATOM 840 C C . PRO A 1 106 ? 10.777 -8.145 -16.413 1.00 92.50 106 PRO A C 1
ATOM 842 O O . PRO A 1 106 ? 11.122 -8.375 -17.577 1.00 92.50 106 PRO A O 1
ATOM 845 N N . TYR A 1 107 ? 9.550 -7.706 -16.116 1.00 95.69 107 TYR A N 1
ATOM 846 C CA . TYR A 1 107 ? 8.521 -7.549 -17.139 1.00 95.69 107 TYR A CA 1
ATOM 847 C C . TYR A 1 107 ? 8.840 -6.382 -18.081 1.00 95.69 107 TYR A C 1
ATOM 849 O O . TYR A 1 107 ? 8.875 -6.571 -19.297 1.00 95.69 107 TYR A O 1
ATOM 857 N N . GLY A 1 108 ? 9.168 -5.197 -17.555 1.00 95.88 108 GLY A N 1
ATOM 858 C CA . GLY A 1 108 ? 9.540 -4.059 -18.405 1.00 95.88 108 GLY A CA 1
ATOM 859 C C . GLY A 1 108 ? 10.833 -4.287 -19.174 1.00 95.88 108 GLY A C 1
ATOM 860 O O . GLY A 1 108 ? 10.904 -3.965 -20.363 1.00 95.88 108 GLY A O 1
ATOM 861 N N . ILE A 1 109 ? 11.843 -4.896 -18.546 1.00 97.06 109 ILE A N 1
ATOM 862 C CA . ILE A 1 109 ? 13.108 -5.212 -19.224 1.00 97.06 109 ILE A CA 1
ATOM 863 C C . ILE A 1 109 ? 12.865 -6.203 -20.369 1.00 97.06 109 ILE A C 1
ATOM 865 O O . ILE A 1 109 ? 13.306 -5.970 -21.492 1.00 97.06 109 ILE A O 1
ATOM 869 N N . SER A 1 110 ? 12.124 -7.286 -20.133 1.00 97.38 110 SER A N 1
ATOM 870 C CA . SER A 1 110 ? 11.841 -8.266 -21.190 1.00 97.38 110 SER A CA 1
ATOM 871 C C . SER A 1 110 ? 10.995 -7.677 -22.323 1.00 97.38 110 SER A C 1
ATOM 873 O O . SER A 1 110 ? 11.287 -7.925 -23.495 1.00 97.38 110 SER A O 1
ATOM 875 N N . TYR A 1 111 ? 9.998 -6.849 -22.001 1.00 97.31 111 TYR A N 1
ATOM 876 C CA . TYR A 1 111 ? 9.169 -6.168 -22.993 1.00 97.31 111 TYR A CA 1
ATOM 877 C C . TYR A 1 111 ? 9.989 -5.210 -23.869 1.00 97.31 111 TYR A C 1
ATOM 879 O O . TYR A 1 111 ? 9.909 -5.266 -25.098 1.00 97.31 111 TYR A O 1
ATOM 887 N N . THR A 1 112 ? 10.821 -4.368 -23.255 1.00 97.12 112 THR A N 1
ATOM 888 C CA . THR A 1 112 ? 11.665 -3.403 -23.978 1.00 97.12 112 THR A CA 1
ATOM 889 C C . THR A 1 112 ? 12.721 -4.092 -24.838 1.00 97.12 112 THR A C 1
ATOM 891 O O . THR A 1 112 ? 12.876 -3.733 -26.005 1.00 97.12 112 THR A O 1
ATOM 894 N N . LEU A 1 113 ? 13.391 -5.126 -24.320 1.00 97.19 113 LEU A N 1
ATOM 895 C CA . LEU A 1 113 ? 14.346 -5.924 -25.094 1.00 97.19 113 LEU A CA 1
ATOM 896 C C . LEU A 1 113 ? 13.680 -6.613 -26.283 1.00 97.19 113 LEU A C 1
ATOM 898 O O . LEU A 1 113 ? 14.228 -6.598 -27.384 1.00 97.19 113 LEU A O 1
ATOM 902 N N . ARG A 1 114 ? 12.485 -7.179 -26.095 1.00 97.69 114 ARG A N 1
ATOM 903 C CA . ARG A 1 114 ? 11.723 -7.796 -27.184 1.00 97.69 114 ARG A CA 1
ATOM 904 C C . ARG A 1 114 ? 11.368 -6.778 -28.265 1.00 97.69 114 ARG A C 1
ATOM 906 O O . ARG A 1 114 ? 11.507 -7.082 -29.448 1.00 97.69 114 ARG A O 1
ATOM 913 N N . GLN A 1 115 ? 10.942 -5.580 -27.870 1.00 97.50 115 GLN A N 1
ATOM 914 C CA . GLN A 1 115 ? 10.615 -4.512 -28.810 1.00 97.50 115 GLN A CA 1
ATOM 915 C C . GLN A 1 115 ? 11.852 -4.044 -29.586 1.00 97.50 115 GLN A C 1
ATOM 917 O O . GLN A 1 115 ? 11.795 -3.915 -30.809 1.00 97.50 115 GLN A O 1
ATOM 922 N N . LEU A 1 116 ? 12.984 -3.859 -28.903 1.00 97.44 116 LEU A N 1
ATOM 923 C CA . LEU A 1 116 ? 14.262 -3.531 -29.538 1.00 97.44 116 LEU A CA 1
ATOM 924 C C . LEU A 1 116 ? 14.691 -4.623 -30.519 1.00 97.44 116 LEU A C 1
ATOM 926 O O . LEU A 1 116 ? 15.027 -4.313 -31.657 1.00 97.44 116 LEU A O 1
ATOM 930 N N . ALA A 1 117 ? 14.622 -5.896 -30.125 1.00 97.31 117 ALA A N 1
ATOM 931 C CA . ALA A 1 117 ? 14.962 -7.019 -30.996 1.00 97.31 117 ALA A CA 1
ATOM 932 C C . ALA A 1 117 ? 14.086 -7.050 -32.256 1.00 97.31 117 ALA A C 1
ATOM 934 O O . ALA A 1 117 ? 14.592 -7.262 -33.357 1.00 97.31 117 ALA A O 1
ATOM 935 N N . HIS A 1 118 ? 12.787 -6.775 -32.117 1.00 96.81 118 HIS A N 1
ATOM 936 C CA . HIS A 1 118 ? 11.878 -6.677 -33.254 1.00 96.81 118 HIS A CA 1
ATOM 937 C C . HIS A 1 118 ? 12.263 -5.527 -34.197 1.00 96.81 118 HIS A C 1
ATOM 939 O O . HIS A 1 118 ? 12.352 -5.732 -35.405 1.00 96.81 118 HIS A O 1
ATOM 945 N N . MET A 1 119 ? 12.567 -4.340 -33.662 1.00 96.44 119 MET A N 1
ATOM 946 C CA . MET A 1 119 ? 13.039 -3.207 -34.469 1.00 96.44 119 MET A CA 1
ATOM 947 C C . MET A 1 119 ? 14.363 -3.514 -35.186 1.00 96.44 119 MET A C 1
ATOM 949 O O . MET A 1 119 ? 14.508 -3.207 -36.367 1.00 96.44 119 MET A O 1
ATOM 953 N N . MET A 1 120 ? 15.311 -4.163 -34.505 1.00 94.81 120 MET A N 1
ATOM 954 C CA . MET A 1 120 ? 16.588 -4.578 -35.102 1.00 94.81 120 MET A CA 1
ATOM 955 C C . MET A 1 120 ? 16.387 -5.612 -36.211 1.00 94.81 120 MET A C 1
ATOM 957 O O . MET A 1 120 ? 17.015 -5.517 -37.262 1.00 94.81 120 MET A O 1
ATOM 961 N N . SER A 1 121 ? 15.464 -6.559 -36.023 1.00 94.56 121 SER A N 1
ATOM 962 C CA . SER A 1 121 ? 15.110 -7.525 -37.063 1.00 94.56 121 SER A CA 1
ATOM 963 C C . SER A 1 121 ? 14.503 -6.853 -38.294 1.00 94.56 121 SER A C 1
ATOM 965 O O . SER A 1 121 ? 14.741 -7.315 -39.404 1.00 94.56 121 SER A O 1
ATOM 967 N N . GLN A 1 122 ? 13.729 -5.778 -38.120 1.00 92.31 122 GLN A N 1
ATOM 968 C CA . GLN A 1 122 ? 13.137 -5.032 -39.235 1.00 92.31 122 GLN A CA 1
ATOM 969 C C . GLN A 1 122 ? 14.162 -4.196 -40.012 1.00 92.31 122 GLN A C 1
ATOM 971 O O . GLN A 1 122 ? 14.003 -4.011 -41.216 1.00 92.31 122 GLN A O 1
ATOM 976 N N . LEU A 1 123 ? 15.222 -3.711 -39.355 1.00 89.25 123 LEU A N 1
ATOM 977 C CA . LEU A 1 123 ? 16.333 -3.016 -40.021 1.00 89.25 123 LEU A CA 1
ATOM 978 C C . LEU A 1 123 ? 17.096 -3.933 -40.989 1.00 89.25 123 LEU A C 1
ATOM 980 O O . LEU A 1 123 ? 17.716 -3.457 -41.942 1.00 89.25 123 LEU A O 1
ATOM 984 N N . GLN A 1 124 ? 17.037 -5.248 -40.775 1.00 89.44 124 GLN A N 1
ATOM 985 C CA . GLN A 1 124 ? 17.667 -6.225 -41.645 1.00 89.44 124 GLN A CA 1
ATOM 986 C C . GLN A 1 124 ? 16.769 -6.544 -42.853 1.00 89.44 124 GLN A C 1
ATOM 988 O O . GLN A 1 124 ? 15.950 -7.457 -42.822 1.00 89.44 124 GLN A O 1
ATOM 993 N N . SER A 1 125 ? 16.947 -5.800 -43.949 1.00 86.88 125 SER A N 1
ATOM 994 C CA . SER A 1 125 ? 16.103 -5.897 -45.154 1.00 86.88 125 SER A CA 1
ATOM 995 C C . SER A 1 125 ? 16.340 -7.143 -46.024 1.00 86.88 125 SER A C 1
ATOM 997 O O . SER A 1 125 ? 15.544 -7.425 -46.915 1.00 86.88 125 SER A O 1
ATOM 999 N N . GLY A 1 126 ? 17.437 -7.878 -45.806 1.00 88.38 126 GLY A N 1
ATOM 1000 C CA . GLY A 1 126 ? 17.794 -9.081 -46.571 1.00 88.38 126 GLY A CA 1
ATOM 1001 C C . GLY A 1 126 ? 18.387 -8.827 -47.967 1.00 88.38 126 GLY A C 1
ATOM 1002 O O . GLY A 1 126 ? 18.838 -9.768 -48.616 1.00 88.38 126 GLY A O 1
ATOM 1003 N N . PHE A 1 127 ? 18.456 -7.574 -48.431 1.00 93.12 127 PHE A N 1
ATOM 1004 C CA . PHE A 1 127 ? 19.033 -7.223 -49.734 1.00 93.12 127 PHE A CA 1
ATOM 1005 C C . PHE A 1 127 ? 20.536 -6.933 -49.653 1.00 93.12 127 PHE A C 1
ATOM 1007 O O . PHE A 1 127 ? 20.969 -6.079 -48.881 1.00 93.12 127 PHE A O 1
ATOM 1014 N N . VAL A 1 128 ? 21.333 -7.552 -50.534 1.00 93.06 128 VAL A N 1
ATOM 1015 C CA . VAL A 1 128 ? 22.807 -7.414 -50.570 1.00 93.06 128 VAL A CA 1
ATOM 1016 C C . VAL A 1 128 ? 23.266 -5.951 -50.668 1.00 93.06 128 VAL A C 1
ATOM 1018 O O . VAL A 1 128 ? 24.189 -5.548 -49.964 1.00 93.06 128 VAL A O 1
ATOM 1021 N N . TYR A 1 129 ? 22.587 -5.123 -51.470 1.00 94.94 129 TYR A N 1
ATOM 1022 C CA . TYR A 1 129 ? 22.949 -3.710 -51.646 1.00 94.94 129 TYR A CA 1
ATOM 1023 C C . TYR A 1 129 ? 22.888 -2.893 -50.346 1.00 94.94 129 TYR A C 1
ATOM 1025 O O . TYR A 1 129 ? 23.720 -2.009 -50.148 1.00 94.94 129 TYR A O 1
ATOM 1033 N N . HIS A 1 130 ? 21.952 -3.203 -49.439 1.00 92.31 130 HIS A N 1
ATOM 1034 C CA . HIS A 1 130 ? 21.857 -2.510 -48.149 1.00 92.31 130 HIS A CA 1
ATOM 1035 C C . HIS A 1 130 ? 23.076 -2.806 -47.267 1.00 92.31 130 HIS A C 1
ATOM 1037 O O . HIS A 1 130 ? 23.578 -1.908 -46.594 1.00 92.31 130 HIS A O 1
ATOM 1043 N N . TYR A 1 131 ? 23.603 -4.033 -47.318 1.00 94.00 131 TYR A N 1
ATOM 1044 C CA . TYR A 1 131 ? 24.804 -4.408 -46.572 1.00 94.00 131 TYR A CA 1
ATOM 1045 C C . TYR A 1 131 ? 26.065 -3.745 -47.124 1.00 94.00 131 TYR A C 1
ATOM 1047 O O . TYR A 1 131 ? 26.872 -3.245 -46.345 1.00 94.00 131 TYR A O 1
ATOM 1055 N N . VAL A 1 132 ? 26.225 -3.689 -48.451 1.00 95.88 132 VAL A N 1
ATOM 1056 C CA . VAL A 1 132 ? 27.379 -3.016 -49.076 1.00 95.88 132 VAL A CA 1
ATOM 1057 C C . VAL A 1 132 ? 27.397 -1.529 -48.712 1.00 95.88 132 VAL A C 1
ATOM 1059 O O . VAL A 1 132 ? 28.438 -1.001 -48.322 1.00 95.88 132 VAL A O 1
ATOM 1062 N N . PHE A 1 133 ? 26.236 -0.867 -48.761 1.00 95.12 133 PHE A N 1
ATOM 1063 C CA . PHE A 1 133 ? 26.096 0.522 -48.326 1.00 95.12 133 PHE A CA 1
ATOM 1064 C C . PHE A 1 133 ? 26.429 0.700 -46.835 1.00 95.12 133 PHE A C 1
ATOM 1066 O O . PHE A 1 133 ? 27.198 1.595 -46.484 1.00 95.12 133 PHE A O 1
ATOM 1073 N N . ALA A 1 134 ? 25.919 -0.178 -45.962 1.00 94.25 134 ALA A N 1
ATOM 1074 C CA . ALA A 1 134 ? 26.203 -0.141 -44.528 1.00 94.25 134 ALA A CA 1
ATOM 1075 C C . 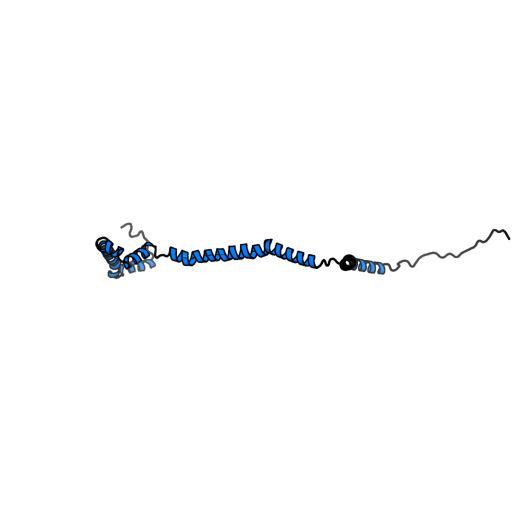ALA A 1 134 ? 27.693 -0.353 -44.207 1.00 94.25 134 ALA A C 1
ATOM 1077 O O . ALA A 1 134 ? 28.227 0.336 -43.340 1.00 94.25 134 ALA A O 1
ATOM 1078 N N . MET A 1 135 ? 28.383 -1.256 -44.914 1.00 95.75 135 MET A N 1
ATOM 1079 C CA . MET A 1 135 ? 29.827 -1.469 -44.751 1.00 95.75 135 MET A CA 1
ATOM 1080 C C . MET A 1 135 ? 30.627 -0.229 -45.148 1.00 95.75 135 MET A C 1
ATOM 1082 O O . MET A 1 135 ? 31.481 0.204 -44.379 1.00 95.75 135 MET A O 1
ATOM 1086 N N . LEU A 1 136 ? 30.321 0.381 -46.297 1.00 97.31 136 LEU A N 1
ATOM 1087 C CA . LEU A 1 136 ? 31.006 1.590 -46.765 1.00 97.31 136 LEU A CA 1
ATOM 1088 C C . LEU A 1 136 ? 30.802 2.767 -45.798 1.00 97.31 136 LEU A C 1
ATOM 1090 O O . LEU A 1 136 ? 31.761 3.457 -45.428 1.00 97.31 136 LEU A O 1
ATOM 1094 N N . LEU A 1 137 ? 29.567 2.960 -45.330 1.00 96.94 137 LEU A N 1
ATOM 1095 C CA . LEU A 1 137 ? 29.223 3.979 -44.341 1.00 96.94 137 LEU A CA 1
ATOM 1096 C C . LEU A 1 137 ? 29.929 3.707 -43.004 1.00 96.94 137 LEU A C 1
ATOM 1098 O O . LEU A 1 137 ? 30.534 4.614 -42.436 1.00 96.94 137 LEU A O 1
ATOM 1102 N N . GLY A 1 138 ? 29.933 2.452 -42.549 1.00 97.00 138 GLY A N 1
ATOM 1103 C CA . GLY A 1 138 ? 30.625 2.011 -41.340 1.00 97.00 138 GLY A CA 1
ATOM 1104 C C . GLY A 1 138 ? 32.130 2.272 -41.392 1.00 97.00 138 GLY A C 1
ATOM 1105 O O . GLY A 1 138 ? 32.673 2.863 -40.463 1.00 97.00 138 GLY A O 1
ATOM 1106 N N . THR A 1 139 ? 32.804 1.919 -42.492 1.00 97.25 139 THR A N 1
ATOM 1107 C CA . THR A 1 139 ? 34.242 2.189 -42.661 1.00 97.25 139 THR A CA 1
ATOM 1108 C C . THR A 1 139 ? 34.552 3.681 -42.690 1.00 97.25 139 THR A C 1
ATOM 1110 O O . THR A 1 139 ? 35.524 4.114 -42.075 1.00 97.25 139 THR A O 1
ATOM 1113 N N . THR A 1 140 ? 33.704 4.480 -43.345 1.00 97.69 140 THR A N 1
ATOM 1114 C CA . THR A 1 140 ? 33.885 5.935 -43.418 1.00 97.69 140 THR A CA 1
ATOM 1115 C C . THR A 1 140 ? 33.753 6.556 -42.028 1.00 97.69 140 THR A C 1
ATOM 1117 O O . THR A 1 140 ? 34.660 7.260 -41.590 1.00 97.69 140 THR A O 1
ATOM 1120 N N . LEU A 1 141 ? 32.685 6.224 -41.289 1.00 97.38 141 LEU A N 1
ATOM 1121 C CA . LEU A 1 141 ? 32.478 6.697 -39.916 1.00 97.38 141 LEU A CA 1
ATOM 1122 C C . LEU A 1 141 ? 33.584 6.237 -38.966 1.00 97.38 141 LEU A C 1
ATOM 1124 O O . LEU A 1 141 ? 34.006 7.013 -38.113 1.00 97.38 141 LEU A O 1
ATOM 1128 N N . PHE A 1 142 ? 34.065 5.001 -39.108 1.00 96.38 142 PHE A N 1
ATOM 1129 C CA . PHE A 1 142 ? 35.137 4.466 -38.274 1.00 96.38 142 PHE A CA 1
ATOM 1130 C C . PHE A 1 142 ? 36.436 5.256 -38.457 1.00 96.38 142 PHE A C 1
ATOM 1132 O O . PHE A 1 142 ? 37.010 5.727 -37.476 1.00 96.38 142 PHE A O 1
ATOM 1139 N N . VAL A 1 143 ? 36.857 5.485 -39.707 1.00 96.44 143 VAL A N 1
ATOM 1140 C CA . VAL A 1 143 ? 38.040 6.306 -40.010 1.00 96.44 143 VAL A CA 1
ATOM 1141 C C . VAL A 1 143 ? 37.851 7.738 -39.509 1.00 96.44 143 VAL A C 1
ATOM 1143 O O . VAL A 1 143 ? 38.758 8.284 -38.885 1.00 96.44 143 VAL A O 1
ATOM 1146 N N . THR A 1 144 ? 36.675 8.343 -39.714 1.00 95.25 144 THR A N 1
ATOM 1147 C CA . THR A 1 144 ? 36.385 9.690 -39.196 1.00 95.25 144 THR A CA 1
ATOM 1148 C C . THR A 1 144 ? 36.453 9.740 -37.668 1.00 95.25 144 THR A C 1
ATOM 1150 O O . THR A 1 144 ? 37.051 10.662 -37.125 1.00 95.25 144 THR A O 1
ATOM 1153 N N . CYS A 1 145 ? 35.899 8.751 -36.964 1.00 94.19 145 CYS A N 1
ATOM 1154 C CA . CYS A 1 145 ? 35.913 8.687 -35.502 1.00 94.19 145 CYS A CA 1
ATOM 1155 C C . CYS A 1 145 ? 37.339 8.571 -34.946 1.00 94.19 145 CYS A C 1
ATOM 1157 O O . CYS A 1 145 ? 37.703 9.327 -34.046 1.00 94.19 145 CYS A O 1
ATOM 1159 N N . LEU A 1 146 ? 38.164 7.695 -35.530 1.00 92.56 146 LEU A N 1
ATOM 1160 C CA . LEU A 1 146 ? 39.581 7.578 -35.175 1.00 92.56 146 LEU A CA 1
ATOM 1161 C C . LEU A 1 146 ? 40.337 8.880 -35.441 1.00 92.56 146 LEU A C 1
ATOM 1163 O O . LEU A 1 146 ? 41.083 9.357 -34.594 1.00 92.56 146 LEU A O 1
ATOM 1167 N N . CYS A 1 147 ? 40.103 9.496 -36.596 1.00 90.38 147 CYS A N 1
ATOM 1168 C CA . CYS A 1 147 ? 40.743 10.753 -36.951 1.00 90.38 147 CYS A CA 1
ATOM 1169 C C . CYS A 1 147 ? 40.363 11.875 -35.967 1.00 90.38 147 CYS A C 1
ATOM 1171 O O . CYS A 1 147 ? 41.232 12.589 -35.474 1.00 90.38 147 CYS A O 1
ATOM 1173 N N . MET A 1 148 ? 39.080 11.987 -35.603 1.00 86.44 148 MET A N 1
ATOM 1174 C CA . MET A 1 148 ? 38.605 12.941 -34.593 1.00 86.44 148 MET A CA 1
ATOM 1175 C C . MET A 1 148 ? 39.221 12.700 -33.211 1.00 86.44 148 MET A C 1
ATOM 1177 O O . MET A 1 148 ? 39.496 13.666 -32.495 1.00 86.44 148 MET A O 1
ATOM 1181 N N . TRP A 1 149 ? 39.418 11.437 -32.828 1.00 87.00 149 TRP A N 1
ATOM 1182 C CA . TRP A 1 149 ? 40.097 11.072 -31.589 1.00 87.00 149 TRP A CA 1
ATOM 1183 C C . TRP A 1 149 ? 41.534 11.601 -31.590 1.00 87.00 149 TRP A C 1
ATOM 1185 O O . TRP A 1 149 ? 41.882 12.376 -30.706 1.00 87.00 149 TRP A O 1
ATOM 1195 N N . GLU A 1 150 ? 42.326 11.313 -32.623 1.00 80.88 150 GLU A N 1
ATOM 1196 C CA . GLU A 1 150 ? 43.712 11.797 -32.747 1.00 80.88 150 GLU A CA 1
ATOM 1197 C C . GLU A 1 150 ? 43.813 13.334 -32.784 1.00 80.88 150 GLU A C 1
ATOM 1199 O O . GLU A 1 150 ? 44.650 13.925 -32.096 1.00 80.88 150 GLU A O 1
ATOM 1204 N N . PHE A 1 151 ? 42.906 14.016 -33.497 1.00 75.88 151 PHE A N 1
ATOM 1205 C CA . PHE A 1 151 ? 42.843 15.484 -33.501 1.00 75.88 151 PHE A CA 1
ATOM 1206 C C . PHE A 1 151 ? 42.622 16.072 -32.098 1.00 75.88 151 PHE A C 1
ATOM 1208 O O . PHE A 1 151 ? 43.182 17.122 -31.778 1.00 75.88 151 PHE A O 1
ATOM 1215 N N . ARG A 1 152 ? 41.851 15.400 -31.227 1.00 73.88 152 ARG A N 1
ATOM 1216 C CA . ARG A 1 152 ? 41.682 15.821 -29.825 1.00 73.88 152 ARG A CA 1
ATOM 1217 C C . ARG A 1 152 ? 43.010 15.782 -29.069 1.00 73.88 152 ARG A C 1
ATOM 1219 O O . ARG A 1 152 ? 43.272 16.711 -28.308 1.00 73.88 152 ARG A O 1
ATOM 1226 N N . TYR A 1 153 ? 43.826 14.744 -29.262 1.00 71.69 153 TYR A N 1
ATOM 1227 C CA . TYR A 1 153 ? 45.124 14.614 -28.591 1.00 71.69 153 TYR A CA 1
AT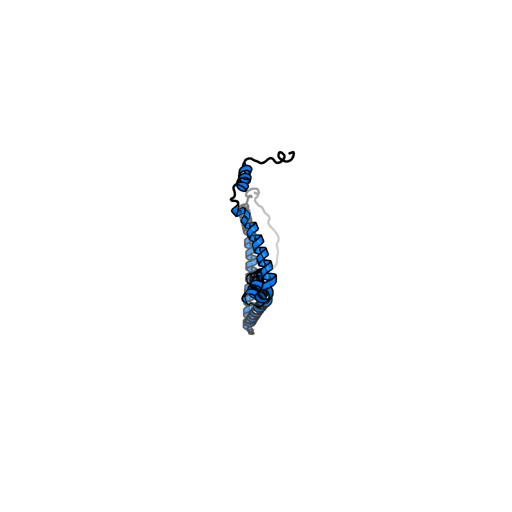OM 1228 C C . TYR A 1 153 ? 46.118 15.668 -29.072 1.00 71.69 153 TYR A C 1
ATOM 1230 O O . TYR A 1 153 ? 46.716 16.342 -28.240 1.00 71.69 153 TYR A O 1
ATOM 1238 N N . ILE A 1 154 ? 46.218 15.891 -30.383 1.00 67.19 154 ILE A N 1
ATOM 1239 C CA . ILE A 1 154 ? 47.102 16.913 -30.969 1.00 67.19 154 ILE A CA 1
ATOM 1240 C C . ILE A 1 154 ? 46.746 18.323 -30.467 1.00 67.19 154 ILE A C 1
ATOM 1242 O O . ILE A 1 154 ? 47.621 19.085 -30.061 1.00 67.19 154 ILE A O 1
ATOM 1246 N N . CYS A 1 155 ? 45.457 18.671 -30.390 1.00 62.50 155 CYS A N 1
ATOM 1247 C CA . CYS A 1 155 ? 45.037 19.966 -29.843 1.00 62.50 155 CYS A CA 1
ATOM 1248 C C . CYS A 1 155 ? 45.251 20.100 -28.323 1.00 62.50 155 CYS A C 1
ATOM 1250 O O . CYS A 1 155 ? 45.382 21.220 -27.824 1.00 62.50 155 CYS A O 1
ATOM 1252 N N . TRP A 1 156 ? 45.254 18.993 -27.571 1.00 62.84 156 TRP A N 1
ATOM 1253 C CA . TRP A 1 156 ? 45.422 19.012 -26.114 1.00 62.84 156 TRP A CA 1
ATOM 1254 C C . TRP A 1 156 ? 46.894 19.038 -25.690 1.00 62.84 156 TRP A C 1
ATOM 1256 O O . TRP A 1 156 ? 47.240 19.730 -24.731 1.00 62.84 156 TRP A O 1
ATOM 1266 N N . VAL A 1 157 ? 47.758 18.324 -26.417 1.00 64.56 157 VAL A N 1
ATOM 1267 C CA . VAL A 1 157 ? 49.193 18.209 -26.121 1.00 64.56 157 VAL A CA 1
ATOM 1268 C C . VAL A 1 157 ? 49.948 19.493 -26.495 1.00 64.56 157 VAL A C 1
ATOM 1270 O O . VAL A 1 157 ? 50.817 19.925 -25.737 1.00 64.56 157 VAL A O 1
ATOM 1273 N N . ASP A 1 158 ? 49.561 20.195 -27.567 1.00 69.50 158 ASP A N 1
ATOM 1274 C CA . ASP A 1 158 ? 50.484 21.145 -28.200 1.00 69.50 158 ASP A CA 1
ATOM 1275 C C . ASP A 1 158 ? 50.060 22.622 -28.250 1.00 69.50 158 ASP A C 1
ATOM 1277 O O . ASP A 1 158 ? 50.549 23.343 -29.106 1.00 69.50 158 ASP A O 1
ATOM 1281 N N . TYR A 1 159 ? 49.267 23.171 -27.320 1.00 70.25 159 TYR A N 1
ATOM 1282 C CA . TYR A 1 159 ? 49.225 24.650 -27.203 1.00 70.25 159 TYR A CA 1
ATOM 1283 C C . TYR A 1 159 ? 50.432 25.202 -26.421 1.00 70.25 159 TYR A C 1
ATOM 1285 O O . TYR A 1 159 ? 50.966 26.259 -26.752 1.00 70.25 159 TYR A O 1
ATOM 1293 N N . ARG A 1 160 ? 50.912 24.468 -25.404 1.00 73.69 160 ARG A N 1
ATOM 1294 C CA . ARG A 1 160 ? 52.098 24.847 -24.612 1.00 73.69 160 ARG A CA 1
ATOM 1295 C C . ARG A 1 160 ? 53.402 24.500 -25.323 1.00 73.69 160 ARG A C 1
ATOM 1297 O O . ARG A 1 160 ? 54.325 25.306 -25.303 1.00 73.69 160 ARG A O 1
ATOM 1304 N N . LEU A 1 161 ? 53.468 23.333 -25.966 1.00 69.88 161 LEU A N 1
ATOM 1305 C CA . LEU A 1 161 ? 54.632 22.911 -26.749 1.00 69.88 161 LEU A CA 1
ATOM 1306 C C . LEU A 1 161 ? 54.784 23.739 -28.034 1.00 69.88 161 LEU A C 1
ATOM 1308 O O . LEU A 1 161 ? 55.899 24.175 -28.307 1.00 69.88 161 LEU A O 1
ATOM 1312 N N . CYS A 1 162 ? 53.695 24.089 -28.743 1.00 69.88 162 CYS A N 1
ATOM 1313 C CA . CYS A 1 162 ? 53.779 25.069 -29.839 1.00 69.88 162 CYS A CA 1
ATOM 1314 C C . CYS A 1 162 ? 54.297 26.428 -29.348 1.00 69.88 162 CYS A C 1
ATOM 1316 O O . CYS A 1 162 ? 55.156 27.020 -29.994 1.00 69.88 162 CYS A O 1
ATOM 1318 N N . PHE A 1 163 ? 53.832 26.914 -28.191 1.00 74.56 163 PHE A N 1
ATOM 1319 C CA . PHE A 1 163 ? 54.320 28.169 -27.611 1.00 74.56 163 PHE A CA 1
ATOM 1320 C C . PHE A 1 163 ? 55.817 28.110 -27.261 1.00 74.56 163 PHE A C 1
ATOM 1322 O O . PHE A 1 163 ? 56.563 29.023 -27.608 1.00 74.56 163 PHE A O 1
ATOM 1329 N N . ILE A 1 164 ? 56.279 27.025 -26.629 1.00 77.25 164 ILE A N 1
ATOM 1330 C CA . ILE A 1 164 ? 57.697 26.829 -26.287 1.00 77.25 164 ILE A CA 1
ATOM 1331 C C . ILE A 1 164 ? 58.565 26.743 -27.551 1.00 77.25 164 ILE A C 1
ATOM 1333 O O . ILE A 1 164 ? 59.617 27.377 -27.590 1.00 77.25 164 ILE A O 1
ATOM 1337 N N . LEU A 1 165 ? 58.117 26.035 -28.596 1.00 72.25 165 LEU A N 1
ATOM 1338 C CA . LEU A 1 165 ? 58.838 25.934 -29.871 1.00 72.25 165 LEU A CA 1
ATOM 1339 C C . LEU A 1 165 ? 58.938 27.285 -30.600 1.00 72.25 165 LEU A C 1
ATOM 1341 O O . LEU A 1 165 ? 60.001 27.621 -31.130 1.00 72.25 165 LEU A O 1
ATOM 1345 N N . ILE A 1 166 ? 57.874 28.096 -30.573 1.00 76.69 166 ILE A N 1
ATOM 1346 C CA . ILE A 1 166 ? 57.877 29.464 -31.121 1.00 76.69 166 ILE A CA 1
ATOM 1347 C C . ILE A 1 166 ? 58.878 30.349 -30.360 1.00 76.69 166 ILE A C 1
ATOM 1349 O O . ILE A 1 166 ? 59.682 31.044 -30.979 1.00 76.69 166 ILE A O 1
ATOM 1353 N N . VAL A 1 167 ? 58.889 30.290 -29.023 1.00 79.81 167 VAL A N 1
ATOM 1354 C CA . VAL A 1 167 ? 59.820 31.070 -28.188 1.00 79.81 167 VAL A CA 1
ATOM 1355 C C . VAL A 1 167 ? 61.272 30.621 -28.386 1.00 79.81 167 VAL A C 1
ATOM 1357 O O . VAL A 1 167 ? 62.156 31.469 -28.500 1.00 79.81 167 VAL A O 1
ATOM 1360 N N . SER A 1 168 ? 61.544 29.316 -28.488 1.00 70.06 168 SER A N 1
ATOM 1361 C CA . SER A 1 168 ? 62.902 28.816 -28.743 1.00 70.06 168 SER A CA 1
ATOM 1362 C C . SER A 1 168 ? 63.420 29.204 -30.126 1.00 70.06 168 SER A C 1
ATOM 1364 O O . SER A 1 168 ? 64.591 29.541 -30.255 1.00 70.06 168 SER A O 1
ATOM 1366 N N . SER A 1 169 ? 62.550 29.222 -31.142 1.00 68.12 169 SER A N 1
ATOM 1367 C CA . SER A 1 169 ? 62.907 29.681 -32.489 1.00 68.12 169 SER A CA 1
ATOM 1368 C C . SER A 1 169 ? 63.261 31.168 -32.518 1.00 68.12 169 SER A C 1
ATOM 1370 O O . SER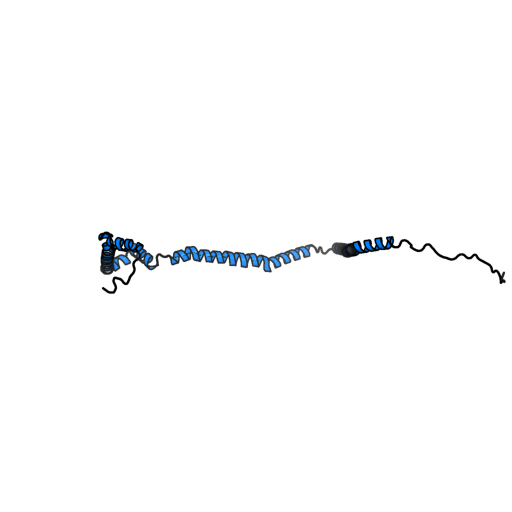 A 1 169 ? 64.137 31.551 -33.281 1.00 68.12 169 SER A O 1
ATOM 1372 N N . PHE A 1 170 ? 62.599 31.998 -31.707 1.00 72.75 170 PHE A N 1
ATOM 1373 C CA . PHE A 1 170 ? 62.877 33.436 -31.625 1.00 72.75 170 PHE A CA 1
ATOM 1374 C C . PHE A 1 170 ? 64.118 33.752 -30.772 1.00 72.75 170 PHE A C 1
ATOM 1376 O O . PHE A 1 170 ? 64.805 34.742 -30.995 1.00 72.75 170 PHE A O 1
ATOM 1383 N N . CYS A 1 171 ? 64.431 32.896 -29.796 1.00 66.44 171 CYS A N 1
ATOM 1384 C CA . CYS A 1 171 ? 65.633 33.009 -28.966 1.00 66.44 171 CYS A CA 1
ATOM 1385 C C . CYS A 1 171 ? 66.903 32.522 -29.696 1.00 66.44 171 CYS A C 1
ATOM 1387 O O . CYS A 1 171 ? 68.018 32.854 -29.301 1.00 66.44 171 CYS A O 1
ATOM 1389 N N . MET A 1 172 ? 66.740 31.752 -30.776 1.00 53.38 172 MET A N 1
ATOM 1390 C CA . MET A 1 172 ? 67.817 31.218 -31.613 1.00 53.38 172 MET A CA 1
ATOM 1391 C C . MET A 1 172 ? 68.114 32.127 -32.821 1.00 53.38 172 MET A C 1
ATOM 1393 O O . MET A 1 172 ? 68.378 31.658 -33.923 1.00 53.38 172 MET A O 1
ATOM 1397 N N . GLU A 1 173 ? 68.084 33.442 -32.610 1.00 61.47 173 GLU A N 1
ATOM 1398 C CA . GLU A 1 173 ? 68.640 34.431 -33.539 1.00 61.47 173 GLU A CA 1
ATOM 1399 C C . GLU A 1 173 ? 70.186 34.365 -33.435 1.00 61.47 173 GLU A C 1
ATOM 1401 O O . GLU A 1 173 ? 70.726 34.245 -32.328 1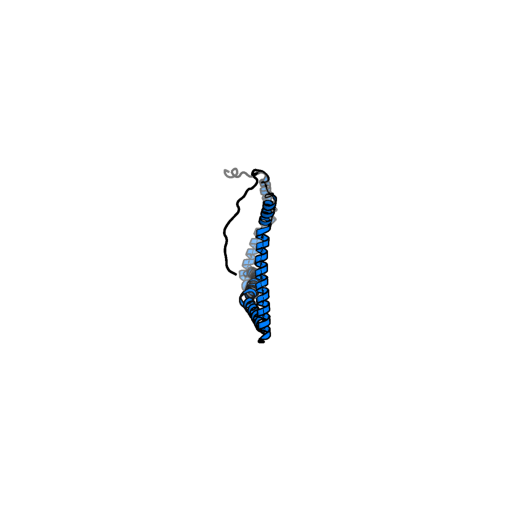.00 61.47 173 GLU A O 1
ATOM 1406 N N . PRO A 1 174 ? 70.949 34.360 -34.546 1.00 49.41 174 PRO A N 1
ATOM 1407 C CA . PRO A 1 174 ? 72.316 33.845 -34.554 1.00 49.41 174 PRO A CA 1
ATOM 1408 C C . PRO A 1 174 ? 73.298 34.769 -33.824 1.00 49.41 174 PRO A C 1
ATOM 1410 O O . PRO A 1 174 ? 73.801 35.746 -34.377 1.00 49.41 174 PRO A O 1
ATOM 1413 N N . SER A 1 175 ? 73.679 34.386 -32.607 1.00 57.28 175 SER A N 1
ATOM 1414 C CA . SER A 1 175 ? 74.834 34.938 -31.894 1.00 57.28 175 SER A CA 1
ATOM 1415 C C . SER A 1 175 ? 76.151 34.316 -32.383 1.00 57.28 175 SER A C 1
ATOM 1417 O O . SER A 1 175 ? 76.889 33.759 -31.581 1.00 57.28 175 SER A O 1
ATOM 1419 N N . VAL A 1 176 ? 76.479 34.397 -33.680 1.00 56.78 176 VAL A N 1
ATOM 1420 C CA . VAL A 1 176 ? 77.869 34.234 -34.163 1.00 56.78 176 VAL A CA 1
ATOM 1421 C C . VAL A 1 176 ? 78.074 35.039 -35.452 1.00 56.78 176 VAL A C 1
ATOM 1423 O O . VAL A 1 176 ? 78.052 34.511 -36.562 1.00 56.78 176 VAL A O 1
ATOM 1426 N N . ARG A 1 177 ? 78.313 36.347 -35.323 1.00 54.03 177 ARG A N 1
ATOM 1427 C CA . ARG A 1 177 ? 78.979 37.132 -36.371 1.00 54.03 177 ARG A CA 1
ATOM 1428 C C . ARG A 1 177 ? 80.215 37.789 -35.764 1.00 54.03 177 ARG A C 1
ATOM 1430 O O . ARG A 1 177 ? 80.134 38.873 -35.203 1.00 54.03 177 ARG A O 1
ATOM 1437 N N . GLY A 1 178 ? 81.349 37.098 -35.880 1.00 41.25 178 GLY A N 1
ATOM 1438 C CA . GLY A 1 178 ? 82.675 37.658 -35.625 1.00 41.25 178 GLY A CA 1
ATOM 1439 C C . GLY A 1 178 ? 83.677 36.641 -35.085 1.00 41.25 178 GLY A C 1
ATOM 1440 O O . GLY A 1 178 ? 83.677 36.378 -33.891 1.00 41.25 178 GLY A O 1
ATOM 1441 N N . SER A 1 179 ? 84.544 36.101 -35.948 1.00 42.31 179 SER A N 1
ATOM 1442 C CA . SER A 1 179 ? 86.006 36.259 -35.831 1.00 42.31 179 SER A CA 1
ATOM 1443 C C . SER A 1 179 ? 86.770 35.321 -36.783 1.00 42.31 179 SER A C 1
ATOM 1445 O O . SER A 1 179 ? 86.484 34.130 -36.867 1.00 42.31 179 SER A O 1
ATOM 1447 N N . THR A 1 180 ? 87.808 35.894 -37.405 1.00 42.62 180 THR A N 1
ATOM 1448 C CA . THR A 1 180 ? 89.038 35.291 -37.967 1.00 42.62 180 THR A CA 1
ATOM 1449 C C . THR A 1 180 ? 89.016 34.507 -39.284 1.00 42.62 180 THR A C 1
ATOM 1451 O O . THR A 1 180 ? 88.371 33.476 -39.411 1.00 42.62 180 THR A O 1
ATOM 1454 N N . GLY A 1 181 ? 89.877 34.950 -40.217 1.00 40.66 181 GLY A N 1
ATOM 1455 C CA . GLY A 1 181 ? 90.433 34.084 -41.263 1.00 40.66 181 GLY A CA 1
ATOM 1456 C C . GLY A 1 181 ? 90.772 34.747 -42.599 1.00 40.66 181 GLY A C 1
ATOM 1457 O O . GLY A 1 181 ? 90.353 34.243 -43.632 1.00 40.66 181 GLY A O 1
ATOM 1458 N N . GLY A 1 182 ? 91.495 35.872 -42.613 1.00 41.69 182 GLY A N 1
ATOM 1459 C CA . GLY A 1 182 ? 92.086 36.405 -43.846 1.00 41.69 182 GLY A CA 1
ATOM 1460 C C . GLY A 1 182 ? 93.319 35.599 -44.280 1.00 41.69 182 GLY A C 1
ATOM 1461 O O . GLY A 1 182 ? 94.165 35.282 -43.448 1.00 41.69 182 GLY A O 1
ATOM 1462 N N . GLY A 1 183 ? 93.429 35.306 -45.579 1.00 36.72 183 GLY A N 1
ATOM 1463 C CA . GLY A 1 183 ? 94.605 34.689 -46.204 1.00 36.72 183 GLY A CA 1
ATOM 1464 C C . GLY A 1 183 ? 94.331 34.253 -47.648 1.00 36.72 183 GLY A C 1
ATOM 1465 O O . GLY A 1 183 ? 93.631 33.275 -47.876 1.00 36.72 183 GLY A O 1
ATOM 1466 N N . LEU A 1 184 ? 94.851 35.023 -48.608 1.00 40.50 184 LEU A N 1
ATOM 1467 C CA . LEU A 1 184 ? 94.722 34.865 -50.067 1.00 40.50 184 LEU A CA 1
ATOM 1468 C C . LEU A 1 184 ? 95.598 33.702 -50.643 1.00 40.50 184 LEU A C 1
ATOM 1470 O O . LEU A 1 184 ? 96.379 33.109 -49.902 1.00 40.50 184 LEU A O 1
ATOM 1474 N N . PRO A 1 185 ? 95.476 33.371 -51.953 1.00 64.88 185 PRO A N 1
ATOM 1475 C CA . PRO A 1 185 ? 95.684 32.052 -52.568 1.00 64.88 185 PRO A CA 1
ATOM 1476 C C . PRO A 1 185 ? 97.063 31.872 -53.232 1.00 64.88 185 PRO A C 1
ATOM 1478 O O . PRO A 1 185 ? 97.777 32.848 -53.447 1.00 64.88 185 PRO A O 1
ATOM 1481 N N . SER A 1 186 ? 97.412 30.648 -53.663 1.00 36.56 186 SER A N 1
ATOM 1482 C CA . SER A 1 186 ? 98.331 30.424 -54.802 1.00 36.56 186 SER A CA 1
ATOM 1483 C C . SER A 1 186 ? 98.491 28.947 -55.230 1.00 36.56 186 SER A C 1
ATOM 1485 O O . SER A 1 186 ? 98.764 28.080 -54.415 1.00 36.56 186 SER A O 1
ATOM 1487 N N . VAL A 1 187 ? 98.374 28.729 -56.552 1.00 44.75 187 VAL A N 1
ATOM 1488 C CA . VAL A 1 187 ? 99.344 28.036 -57.440 1.00 44.75 187 VAL A CA 1
ATOM 1489 C C . VAL A 1 187 ? 99.619 26.524 -57.278 1.00 44.75 187 VAL A C 1
ATOM 1491 O O . VAL A 1 187 ? 100.227 26.104 -56.307 1.00 44.75 187 VAL A O 1
ATOM 1494 N N . ALA A 1 188 ? 99.309 25.765 -58.349 1.00 48.75 188 ALA A N 1
ATOM 1495 C CA . ALA A 1 188 ? 100.121 24.718 -59.033 1.00 48.75 188 ALA A CA 1
ATOM 1496 C C . ALA A 1 188 ? 99.157 23.745 -59.766 1.00 48.75 188 ALA A C 1
ATOM 1498 O O . ALA A 1 188 ? 98.407 23.034 -59.113 1.00 48.75 188 ALA A O 1
ATOM 1499 N N . ARG A 1 189 ? 98.915 23.776 -61.086 1.00 41.56 189 ARG A N 1
ATOM 1500 C CA . ARG A 1 189 ? 99.779 23.704 -62.285 1.00 41.56 189 ARG A CA 1
ATOM 1501 C C . ARG A 1 189 ? 100.368 22.302 -62.538 1.00 41.56 189 ARG A C 1
ATOM 1503 O O . ARG A 1 189 ? 101.303 21.940 -61.843 1.00 41.56 189 ARG A O 1
ATOM 1510 N N . GLN A 1 190 ? 99.892 21.673 -63.634 1.00 44.25 190 GLN A N 1
ATOM 1511 C CA . GLN A 1 190 ? 100.577 20.694 -64.519 1.00 44.25 190 GLN A CA 1
ATOM 1512 C C . GLN A 1 190 ? 101.025 19.368 -63.869 1.00 44.25 190 GLN A C 1
ATOM 1514 O O . GLN A 1 190 ? 101.360 19.326 -62.703 1.00 44.25 190 GLN A O 1
ATOM 1519 N N . ALA A 1 191 ? 101.100 18.210 -64.517 1.00 47.31 191 ALA A N 1
ATOM 1520 C CA . ALA A 1 191 ? 100.929 17.686 -65.874 1.00 47.31 191 ALA A CA 1
ATOM 1521 C C . ALA A 1 191 ? 100.577 16.188 -65.669 1.00 47.31 191 ALA A C 1
ATOM 1523 O O . ALA A 1 191 ? 100.844 15.659 -64.595 1.00 47.31 191 ALA A O 1
ATOM 1524 N N . THR A 1 192 ? 99.878 15.482 -66.553 1.00 47.50 192 THR A N 1
ATOM 1525 C CA . THR A 1 192 ? 100.350 14.806 -67.782 1.00 47.50 192 THR A CA 1
ATOM 1526 C C . THR A 1 192 ? 99.079 14.165 -68.386 1.00 47.50 192 THR A C 1
ATOM 1528 O O . THR A 1 192 ? 98.240 13.685 -67.634 1.00 47.50 192 THR A O 1
ATOM 1531 N N . GLY A 1 193 ? 98.742 14.200 -69.675 1.00 42.38 193 GLY A N 1
ATOM 1532 C CA . GLY A 1 193 ? 99.564 14.067 -70.870 1.00 42.38 193 GLY A CA 1
ATOM 1533 C C . GLY A 1 193 ? 99.337 12.669 -71.466 1.00 42.38 193 GLY A C 1
ATOM 1534 O O . GLY A 1 193 ? 99.735 11.707 -70.826 1.00 42.38 193 GLY A O 1
ATOM 1535 N N . GLU A 1 194 ? 98.759 12.625 -72.679 1.00 43.09 194 GLU A N 1
ATOM 1536 C CA . GLU A 1 194 ? 98.696 11.487 -73.632 1.00 43.09 194 GLU A CA 1
ATOM 1537 C C . GLU A 1 194 ? 97.643 10.389 -73.367 1.00 43.09 194 GLU A C 1
ATOM 1539 O O . GLU A 1 194 ? 97.400 10.012 -72.231 1.00 43.09 194 GLU A O 1
ATOM 1544 N N . ALA A 1 195 ? 96.973 9.769 -74.343 1.00 41.06 195 ALA A N 1
ATOM 1545 C CA . ALA A 1 195 ? 96.787 9.928 -75.791 1.00 41.06 195 ALA A CA 1
ATOM 1546 C C . ALA A 1 195 ? 95.679 8.920 -76.200 1.00 41.06 195 ALA A C 1
ATOM 1548 O O . ALA A 1 195 ? 95.503 7.932 -75.493 1.00 41.06 195 ALA A O 1
ATOM 1549 N N . VAL A 1 196 ? 94.954 9.157 -77.304 1.00 50.34 196 VAL A N 1
ATOM 1550 C CA . VAL A 1 196 ? 94.511 8.188 -78.346 1.00 50.34 196 VAL A CA 1
ATOM 1551 C C . VAL A 1 196 ? 93.381 8.834 -79.172 1.00 50.34 196 VAL A C 1
ATOM 1553 O O . VAL A 1 196 ? 92.263 8.966 -78.685 1.00 50.34 196 VAL A O 1
ATOM 1556 N N . MET A 1 197 ? 93.742 9.145 -80.426 1.00 41.94 197 MET A N 1
ATOM 1557 C CA . MET A 1 197 ? 92.936 9.406 -81.641 1.00 41.94 197 MET A CA 1
ATOM 1558 C C . MET A 1 197 ? 92.071 10.668 -81.714 1.00 41.94 197 MET A C 1
ATOM 1560 O O . MET A 1 197 ? 91.056 10.774 -80.998 1.00 41.94 197 MET A O 1
#

Foldseek 3Di:
DVPPPPDDDDPVCVVVVVVVVVDPVVVVCVVVVVVVVVVVVVVCCVPPPVVVLCPDPVSVVVVCCVVCVNCPVVCCCVVPVVVVVVVCCCVVPVCPPVNVCCCVPDNVVVVVVVVVVVVVVVLCPVDPVSVVVVVVVVVVVVVVVVVVVVVVVCVVPPPVVVVVVVVVVVVVPDPDDDDDDDDDDDDDDDDDDDDDD

Radius of gyration: 58.24 Å; chains: 1; bounding box: 139×50×154 Å